Protein AF-A0A7S3G2Z7-F1 (afdb_monomer)

Sequence (218 aa):
ACLLYNYGSVYLPRVETVGEEDLYFVLRDKQNESGAAELVKKGIAHTKGGNQVYATKCFNLALKLAPKCVDAFVGRGAAYFNLEQFEKAESDFRAAYLMQRDHPNALQYLKATHKKLLESNPYAKIAPIDFKMGKSGGDDEVERDRSRGRDRGSQSRGRGEDEYGHGQGGRGRKRSVSSDDSCDSDEIERLRAKLGKDKKRRKRDKKEKKEKKEKKEK

InterPro domains:
  IPR011990 Tetratricopeptide-like helical domain superfamily [G3DSA:1.25.40.10] (1-127)
  IPR011990 Tetratricopeptide-like helical domain superfamily [SSF48452] (39-117)
  IPR019734 Tetratricopeptide repeat [PS50005] (70-103)
  IPR019734 Tetratricopeptide repeat [SM00028] (36-69)
  IPR019734 Tetratricopeptide repeat [SM00028] (70-103)
  IPR039190 Tetratricopeptide repeat protein 14 [PTHR23184] (19-113)

pLDDT: mean 70.86, std 23.53, range [29.33, 96.94]

Organism: NCBI:txid652834

Radius of gyration: 31.76 Å; Cα contacts (8 Å, |Δi|>4): 133; chains: 1; bounding box: 92×100×72 Å

Solvent-accessible surface area (backbone atoms only — not comparable to full-atom values): 13334 Å² total; per-residue (Å²): 142,81,86,84,78,88,71,81,89,73,82,68,79,78,73,75,73,70,49,75,70,55,50,52,55,53,53,50,50,52,49,28,43,52,51,18,54,52,27,32,54,52,15,52,54,28,45,75,68,70,37,34,74,60,13,37,52,27,15,53,52,12,38,70,53,25,78,82,47,47,68,26,29,41,52,29,15,53,28,28,44,77,66,69,37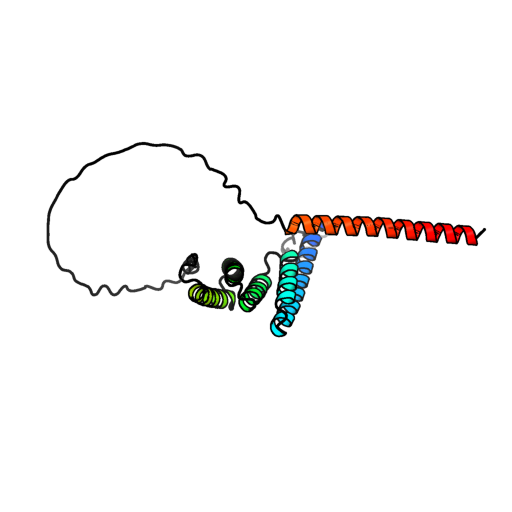,35,71,62,14,38,56,26,14,47,52,22,29,72,76,39,76,82,42,83,60,26,60,56,51,31,55,53,33,52,53,53,39,41,72,77,33,79,80,62,87,71,76,82,78,74,79,73,90,74,74,85,82,77,94,70,85,76,80,73,84,75,90,69,76,94,78,88,85,82,90,83,89,79,90,82,87,85,85,87,79,88,82,80,90,81,79,86,74,79,75,76,76,82,71,88,57,70,72,60,56,57,54,53,51,53,52,52,54,51,57,53,51,52,54,53,49,55,52,49,56,52,49,55,53,48,54,57,49,61,64,71,78,107

Secondary structure (DSSP, 8-state):
-------------------HHHHHHHHHHHHHHHHHHHHHHHHHHHHHTT-HHHHHHHHHHHHHH-TT-HHHHHHHHHHHHHTT-HHHHHHHHHHHHHH-TT-TTHHHHHHHHHHHHHHH-TT--PPP--TTTT-SS----------S---------------------------------HHHHHHHHHHHHHHHHHHHHHHHHHHHHHHHHHTT--

Structure (mmCIF, N/CA/C/O backbone):
data_AF-A0A7S3G2Z7-F1
#
_entry.id   AF-A0A7S3G2Z7-F1
#
loop_
_atom_site.group_PDB
_atom_site.id
_atom_site.type_symbol
_atom_site.label_atom_id
_atom_site.label_alt_id
_atom_site.label_comp_id
_atom_site.label_asym_id
_atom_site.label_entity_id
_atom_site.label_seq_id
_atom_site.pdbx_PDB_ins_code
_atom_site.Cartn_x
_atom_site.Cartn_y
_atom_site.Cartn_z
_atom_site.occupancy
_atom_site.B_iso_or_equiv
_atom_site.auth_seq_id
_atom_site.auth_comp_id
_atom_site.auth_asym_id
_atom_site.auth_atom_id
_atom_site.pdbx_PDB_model_num
ATOM 1 N N . ALA A 1 1 ? 43.453 -10.721 -58.797 1.00 42.72 1 ALA A N 1
ATOM 2 C CA . ALA A 1 1 ? 43.727 -11.532 -57.597 1.00 42.72 1 ALA A CA 1
ATOM 3 C C . ALA A 1 1 ? 43.180 -10.792 -56.380 1.00 42.72 1 ALA A C 1
ATOM 5 O O . ALA A 1 1 ? 43.824 -9.865 -55.914 1.00 42.72 1 ALA A O 1
ATOM 6 N N . CYS A 1 2 ? 41.978 -11.144 -55.920 1.00 34.09 2 CYS A N 1
ATOM 7 C CA . CYS A 1 2 ? 41.440 -10.680 -54.639 1.00 34.09 2 CYS A CA 1
ATOM 8 C C . CYS A 1 2 ? 41.201 -11.921 -53.785 1.00 34.09 2 CYS A C 1
ATOM 10 O O . CYS A 1 2 ? 40.435 -12.803 -54.169 1.00 34.09 2 CYS A O 1
ATOM 12 N N . LEU A 1 3 ? 41.950 -12.012 -52.690 1.00 39.81 3 LEU A N 1
ATOM 13 C CA . LEU A 1 3 ? 41.969 -13.145 -51.776 1.00 39.81 3 LEU A CA 1
ATOM 14 C C . LEU A 1 3 ? 40.640 -13.235 -51.017 1.00 39.81 3 LEU A C 1
ATOM 16 O O . LEU A 1 3 ? 40.250 -12.309 -50.311 1.00 39.81 3 LEU A O 1
ATOM 20 N N . LEU A 1 4 ? 39.974 -14.379 -51.163 1.00 41.56 4 LEU A N 1
ATOM 21 C CA . LEU A 1 4 ? 38.869 -14.833 -50.326 1.00 41.56 4 LEU A CA 1
ATOM 22 C C . LEU A 1 4 ? 39.436 -15.260 -48.966 1.00 41.56 4 LEU A C 1
ATOM 24 O O . LEU A 1 4 ? 40.076 -16.307 -48.877 1.00 41.56 4 LEU A O 1
ATOM 28 N N . TYR A 1 5 ? 39.191 -14.484 -47.910 1.00 40.53 5 TYR A N 1
ATOM 29 C CA . TYR A 1 5 ? 39.382 -14.963 -46.541 1.00 40.53 5 TYR A CA 1
ATOM 30 C C . TYR A 1 5 ? 38.050 -15.460 -45.977 1.00 40.53 5 TYR A C 1
ATOM 32 O O . TYR A 1 5 ? 37.188 -14.689 -45.562 1.00 40.53 5 TYR A O 1
ATOM 40 N N . ASN A 1 6 ? 37.917 -16.787 -45.988 1.00 45.19 6 ASN A N 1
ATOM 41 C CA . ASN A 1 6 ? 36.975 -17.555 -45.186 1.00 45.19 6 ASN A CA 1
ATOM 42 C C . ASN A 1 6 ? 37.257 -17.304 -43.697 1.00 45.19 6 ASN A C 1
ATOM 44 O O . ASN A 1 6 ? 38.196 -17.874 -43.147 1.00 45.19 6 ASN A O 1
ATOM 48 N N . TYR A 1 7 ? 36.422 -16.509 -43.034 1.00 43.12 7 TYR A N 1
ATOM 49 C CA . TYR A 1 7 ? 36.212 -16.643 -41.595 1.00 43.12 7 TYR A CA 1
ATOM 50 C C . TYR A 1 7 ? 34.760 -17.043 -41.368 1.00 43.12 7 TYR A C 1
ATOM 52 O O . TYR A 1 7 ? 33.838 -16.422 -41.894 1.00 43.12 7 TYR A O 1
ATOM 60 N N . GLY A 1 8 ? 34.599 -18.164 -40.667 1.00 41.03 8 GLY A N 1
ATOM 61 C CA . GLY A 1 8 ? 33.356 -18.901 -40.521 1.00 41.03 8 GLY A CA 1
ATOM 62 C C . GLY A 1 8 ? 32.172 -18.040 -40.096 1.00 41.03 8 GLY A C 1
ATOM 63 O O . GLY A 1 8 ? 32.285 -17.140 -39.266 1.00 41.03 8 GLY A O 1
ATOM 64 N N . SER A 1 9 ? 31.023 -18.384 -40.673 1.00 46.25 9 SER A N 1
ATOM 65 C CA . SER A 1 9 ? 29.694 -17.921 -40.291 1.00 46.25 9 SER A CA 1
ATOM 66 C C . SER A 1 9 ? 29.393 -18.333 -38.846 1.00 46.25 9 SER A C 1
ATOM 68 O O . SER A 1 9 ? 28.727 -19.328 -38.576 1.00 46.25 9 SER A O 1
ATOM 70 N N . VAL A 1 10 ? 29.912 -17.567 -37.888 1.00 45.53 10 VAL A N 1
ATOM 71 C CA . VAL A 1 10 ? 29.324 -17.493 -36.557 1.00 45.53 10 VAL A CA 1
ATOM 72 C C . VAL A 1 10 ? 28.102 -16.604 -36.727 1.00 45.53 10 VAL A C 1
ATOM 74 O O . VAL A 1 10 ? 28.215 -15.383 -36.822 1.00 45.53 10 VAL A O 1
ATOM 77 N N . TYR A 1 11 ? 26.933 -17.232 -36.831 1.00 43.97 11 TYR A N 1
ATOM 78 C CA . TYR A 1 11 ? 25.647 -16.571 -36.639 1.00 43.97 11 TYR A CA 1
ATOM 79 C C . TYR A 1 11 ? 25.615 -16.008 -35.211 1.00 43.97 11 TYR A C 1
ATOM 81 O O . TYR A 1 11 ? 25.109 -16.633 -34.283 1.00 43.97 11 TYR A O 1
ATOM 89 N N . LEU A 1 12 ? 26.195 -14.825 -35.014 1.00 41.34 12 LEU A N 1
ATOM 90 C CA . LEU A 1 12 ? 25.815 -13.976 -33.900 1.00 41.34 12 LEU A CA 1
ATOM 91 C C . LEU A 1 12 ? 24.389 -13.515 -34.213 1.00 41.34 12 LEU A C 1
ATOM 93 O O . LEU A 1 12 ? 24.188 -12.906 -35.271 1.00 41.34 12 LEU A O 1
ATOM 97 N N . PRO A 1 13 ? 23.384 -13.830 -33.372 1.00 39.25 13 PRO A N 1
ATOM 98 C CA . PRO A 1 13 ? 22.057 -13.275 -33.561 1.00 39.25 13 PRO A CA 1
ATOM 99 C C . PRO A 1 13 ? 22.220 -11.761 -33.616 1.00 39.25 13 PRO A C 1
ATOM 101 O O . PRO A 1 13 ? 22.829 -11.160 -32.729 1.00 39.25 13 PRO A O 1
ATOM 104 N N . ARG A 1 14 ? 21.751 -11.175 -34.720 1.00 42.78 14 ARG A N 1
ATOM 105 C CA . ARG A 1 14 ? 21.690 -9.736 -34.942 1.00 42.78 14 ARG A CA 1
ATOM 106 C C . ARG A 1 14 ? 20.992 -9.148 -33.724 1.00 42.78 14 ARG A C 1
ATOM 108 O O . ARG A 1 14 ? 19.781 -9.284 -33.597 1.00 42.78 14 ARG A O 1
ATOM 115 N N . VAL A 1 15 ? 21.773 -8.588 -32.803 1.00 54.31 15 VAL A N 1
ATOM 116 C CA . VAL A 1 15 ? 21.253 -7.843 -31.663 1.00 54.31 15 VAL A CA 1
ATOM 117 C C . VAL A 1 15 ? 20.477 -6.710 -32.303 1.00 54.31 15 VAL A C 1
ATOM 119 O O . VAL A 1 15 ? 21.076 -5.823 -32.912 1.00 54.31 15 VAL A O 1
ATOM 122 N N . GLU A 1 16 ? 19.150 -6.817 -32.299 1.00 56.62 16 GLU A N 1
ATOM 123 C CA . GLU A 1 16 ? 18.275 -5.716 -32.661 1.00 56.62 16 GLU A CA 1
ATOM 124 C C . GLU A 1 16 ? 18.723 -4.563 -31.776 1.00 56.62 16 GLU A C 1
ATOM 126 O O . GLU A 1 16 ? 18.629 -4.624 -30.549 1.00 56.62 16 GLU A O 1
ATOM 131 N N . THR A 1 17 ? 19.380 -3.587 -32.393 1.00 53.53 17 THR A N 1
ATOM 132 C CA . THR A 1 17 ? 19.865 -2.398 -31.716 1.00 53.53 17 THR A CA 1
ATOM 133 C C . THR A 1 17 ? 18.631 -1.727 -31.147 1.00 53.53 17 THR A C 1
ATOM 135 O O . THR A 1 17 ? 17.878 -1.108 -31.896 1.00 53.53 17 THR A O 1
ATOM 138 N N . VAL A 1 18 ? 18.391 -1.936 -29.852 1.00 57.06 18 VAL A N 1
ATOM 139 C CA . VAL A 1 18 ? 17.389 -1.217 -29.068 1.00 57.06 18 VAL A CA 1
ATOM 140 C C . VAL A 1 18 ? 17.581 0.250 -29.431 1.00 57.06 18 VAL A C 1
ATOM 142 O O . VAL A 1 18 ? 18.694 0.761 -29.271 1.00 57.06 18 VAL A O 1
ATOM 145 N N . GLY A 1 19 ? 16.572 0.885 -30.033 1.00 56.00 19 GLY A N 1
ATOM 146 C CA . GLY A 1 19 ? 16.699 2.274 -30.460 1.00 56.00 19 GLY A CA 1
ATOM 147 C C . GLY A 1 19 ? 17.154 3.118 -29.270 1.00 56.00 19 GLY A C 1
ATOM 148 O O . GLY A 1 19 ? 16.753 2.853 -28.136 1.00 56.00 19 GLY A O 1
ATOM 149 N N . GLU A 1 20 ? 18.013 4.115 -29.483 1.00 58.81 20 GLU A N 1
ATOM 150 C CA . GLU A 1 20 ? 18.512 4.959 -28.382 1.00 58.81 20 GLU A CA 1
ATOM 151 C C . GLU A 1 20 ? 17.360 5.591 -27.567 1.00 58.81 20 GLU A C 1
ATOM 153 O O . GLU A 1 20 ? 17.486 5.803 -26.360 1.00 58.81 20 GLU A O 1
ATOM 158 N N . GLU A 1 21 ? 16.205 5.812 -28.206 1.00 55.97 21 GLU A N 1
ATOM 159 C CA . GLU A 1 21 ? 14.962 6.262 -27.572 1.00 55.97 21 GLU A CA 1
ATOM 160 C C . GLU A 1 21 ? 14.354 5.208 -26.627 1.00 55.97 21 GLU A C 1
ATOM 162 O O . GLU A 1 21 ? 13.968 5.545 -25.506 1.00 55.97 21 GLU A O 1
ATOM 167 N N . ASP A 1 22 ? 14.346 3.929 -27.011 1.00 72.81 22 ASP A N 1
ATOM 168 C CA . ASP A 1 22 ? 13.857 2.821 -26.179 1.00 72.81 22 ASP A CA 1
ATOM 169 C C . ASP A 1 22 ? 14.751 2.612 -24.947 1.00 72.81 22 ASP A C 1
ATOM 171 O O . ASP A 1 22 ? 14.266 2.333 -23.846 1.00 72.81 22 ASP A O 1
ATOM 175 N N . LEU A 1 23 ? 16.062 2.835 -25.096 1.00 78.00 23 LEU A N 1
ATOM 176 C CA . LEU A 1 23 ? 17.016 2.761 -23.990 1.00 78.00 23 LEU A CA 1
ATOM 177 C C . LEU A 1 23 ? 16.726 3.819 -22.909 1.00 78.00 23 LEU A C 1
ATOM 179 O O . LEU A 1 23 ? 16.835 3.520 -21.717 1.00 78.00 23 LEU A O 1
ATOM 183 N N . TYR A 1 24 ? 16.317 5.034 -23.293 1.00 80.06 24 TYR A N 1
ATOM 184 C CA . TYR A 1 24 ? 15.970 6.096 -22.340 1.00 80.06 24 TYR A CA 1
ATOM 185 C C . TYR A 1 24 ? 14.764 5.723 -21.466 1.00 80.06 24 TYR A C 1
ATOM 187 O O . TYR A 1 24 ? 14.810 5.903 -20.244 1.00 80.06 24 TYR A O 1
ATOM 195 N N . PHE A 1 25 ? 13.699 5.177 -22.063 1.00 83.00 25 PHE A N 1
ATOM 196 C CA . PHE A 1 25 ? 12.510 4.752 -21.317 1.00 83.00 25 PHE A CA 1
ATOM 197 C C . PHE A 1 25 ? 12.825 3.599 -20.363 1.00 83.00 25 PHE A C 1
ATOM 199 O O . PHE A 1 25 ? 12.478 3.674 -19.185 1.00 83.00 25 PHE A O 1
ATOM 206 N N . VAL A 1 26 ? 13.577 2.596 -20.825 1.00 84.62 26 VAL A N 1
ATOM 207 C CA . VAL A 1 26 ? 13.989 1.453 -19.994 1.00 84.62 26 VAL A CA 1
ATOM 208 C C . VAL A 1 26 ? 14.857 1.898 -18.812 1.00 84.62 26 VAL A C 1
ATOM 210 O O . VAL A 1 26 ? 14.649 1.453 -17.681 1.00 84.62 26 VAL A O 1
ATOM 213 N N . LEU A 1 27 ? 15.814 2.805 -19.035 1.00 86.44 27 LEU A N 1
ATOM 214 C CA . LEU A 1 27 ? 16.648 3.350 -17.959 1.00 86.44 27 LEU A CA 1
ATOM 215 C C . LEU A 1 27 ? 15.818 4.137 -16.943 1.00 86.44 27 LEU A C 1
ATOM 217 O O . LEU A 1 27 ? 16.028 3.994 -15.736 1.00 86.44 27 LEU A O 1
ATOM 221 N N . ARG A 1 28 ? 14.861 4.943 -17.414 1.00 88.31 28 ARG A N 1
ATOM 222 C CA . ARG A 1 28 ? 13.964 5.712 -16.549 1.00 88.31 28 ARG A CA 1
ATOM 223 C C . ARG A 1 28 ? 13.059 4.805 -15.719 1.00 88.31 28 ARG A C 1
ATOM 225 O O . ARG A 1 28 ? 12.911 5.045 -14.523 1.00 88.31 28 ARG A O 1
ATOM 232 N N . ASP A 1 29 ? 12.493 3.762 -16.313 1.00 87.50 29 ASP A N 1
ATOM 233 C CA . ASP A 1 29 ? 11.641 2.807 -15.602 1.00 87.50 29 ASP A CA 1
ATOM 234 C C . ASP A 1 29 ? 12.429 2.047 -14.538 1.00 87.50 29 ASP A C 1
ATOM 236 O O . ASP A 1 29 ? 11.980 1.945 -13.398 1.00 87.50 29 ASP A O 1
ATOM 240 N N . LYS A 1 30 ? 13.662 1.635 -14.851 1.00 89.88 30 LYS A N 1
ATOM 241 C CA . LYS A 1 30 ? 14.559 0.994 -13.882 1.00 89.88 30 LYS A CA 1
ATOM 242 C C . LYS A 1 30 ? 14.935 1.925 -12.725 1.00 89.88 30 LYS A C 1
ATOM 244 O O . LYS A 1 30 ? 14.995 1.500 -11.570 1.00 89.88 30 LYS A O 1
ATOM 249 N N . GLN A 1 31 ? 15.168 3.208 -13.008 1.00 91.38 31 GLN A N 1
ATOM 250 C CA . GLN A 1 31 ? 15.397 4.216 -11.970 1.00 91.38 31 GLN A CA 1
ATOM 251 C C . GLN A 1 31 ? 14.155 4.402 -11.094 1.00 91.38 31 GLN A C 1
ATOM 253 O O . GLN A 1 31 ? 14.276 4.385 -9.868 1.00 91.38 31 GLN A O 1
ATOM 258 N N . ASN A 1 32 ? 12.973 4.526 -11.702 1.00 92.75 32 ASN A N 1
ATOM 259 C CA . ASN A 1 32 ? 11.704 4.653 -10.988 1.00 92.75 32 ASN A CA 1
ATOM 260 C C . ASN A 1 32 ? 11.433 3.431 -10.104 1.00 92.75 32 ASN A C 1
ATOM 262 O O . ASN A 1 32 ? 11.035 3.594 -8.954 1.00 92.75 32 ASN A O 1
ATOM 266 N N . GLU A 1 33 ? 11.699 2.226 -10.606 1.00 91.25 33 GLU A N 1
ATOM 267 C CA . GLU A 1 33 ? 11.582 0.975 -9.859 1.00 91.25 33 GLU A CA 1
ATOM 268 C C . GLU A 1 33 ? 12.541 0.944 -8.662 1.00 91.25 33 GLU A C 1
ATOM 270 O O . GLU A 1 33 ? 12.117 0.664 -7.539 1.00 91.25 33 GLU A O 1
ATOM 275 N N . SER A 1 34 ? 13.809 1.332 -8.852 1.00 93.62 34 SER A N 1
ATOM 276 C CA . SER A 1 34 ? 14.766 1.431 -7.741 1.00 93.62 34 SER A CA 1
ATOM 277 C C . SER A 1 34 ? 14.340 2.465 -6.690 1.00 93.62 34 SER A C 1
ATOM 279 O O . SER A 1 34 ? 14.435 2.210 -5.487 1.00 93.62 34 SER A O 1
ATOM 281 N N . GLY A 1 35 ? 13.804 3.608 -7.133 1.00 94.06 35 GLY A N 1
ATOM 282 C CA . GLY A 1 35 ? 13.315 4.667 -6.255 1.00 94.06 35 GLY A CA 1
ATOM 283 C C . GLY A 1 35 ? 12.069 4.234 -5.488 1.00 94.06 35 GLY A C 1
ATOM 284 O O . GLY A 1 35 ? 11.945 4.500 -4.291 1.00 94.06 35 GLY A O 1
ATOM 285 N N . ALA A 1 36 ? 11.167 3.502 -6.145 1.00 95.38 36 ALA A N 1
ATOM 286 C CA . ALA A 1 36 ? 10.009 2.895 -5.507 1.00 95.38 36 ALA A CA 1
ATOM 287 C C . ALA A 1 36 ? 10.436 1.878 -4.441 1.00 95.38 36 ALA A C 1
ATOM 289 O O . ALA A 1 36 ? 9.941 1.939 -3.316 1.00 95.38 36 ALA A O 1
ATOM 290 N N . ALA A 1 37 ? 11.406 1.010 -4.741 1.00 94.31 37 ALA A N 1
ATOM 291 C CA . ALA A 1 37 ? 11.933 0.039 -3.784 1.00 94.31 37 ALA A CA 1
ATOM 292 C C . ALA A 1 37 ? 12.570 0.714 -2.553 1.00 94.31 37 ALA A C 1
ATOM 294 O O . ALA A 1 37 ? 12.393 0.256 -1.421 1.00 94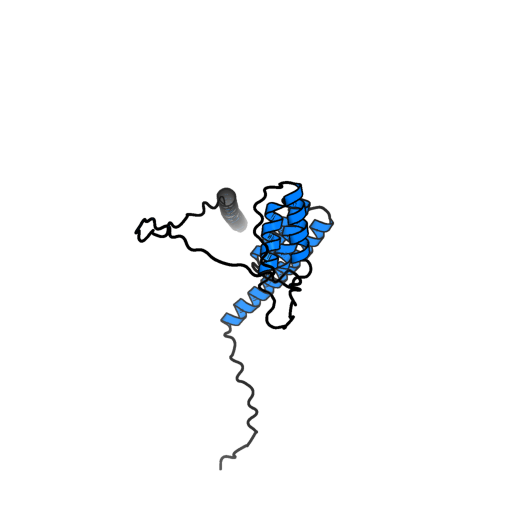.31 37 ALA A O 1
ATOM 295 N N . GLU A 1 38 ? 13.278 1.832 -2.734 1.00 95.94 38 GLU A N 1
ATOM 296 C CA . GLU A 1 38 ? 13.826 2.607 -1.616 1.00 95.94 38 GLU A CA 1
ATOM 297 C C . GLU A 1 38 ? 12.718 3.219 -0.740 1.00 95.94 38 GLU A C 1
ATOM 299 O O . GLU A 1 38 ? 12.777 3.160 0.493 1.00 95.94 38 GLU A O 1
ATOM 304 N N . LEU A 1 39 ? 11.671 3.765 -1.363 1.00 96.69 39 LEU A N 1
ATOM 305 C CA . LEU A 1 39 ? 10.509 4.304 -0.655 1.00 96.69 39 LEU A CA 1
ATOM 306 C C . LEU A 1 39 ? 9.740 3.220 0.105 1.00 96.69 39 LEU A C 1
ATOM 308 O O . LEU A 1 39 ? 9.296 3.474 1.225 1.00 96.69 39 LEU A O 1
ATOM 312 N N . VAL A 1 40 ? 9.631 2.012 -0.451 1.00 96.62 40 VAL A N 1
ATOM 313 C CA . VAL A 1 40 ? 9.053 0.849 0.239 1.00 96.62 40 VAL A CA 1
ATOM 314 C C . VAL A 1 40 ? 9.859 0.517 1.492 1.00 96.62 40 VAL A C 1
ATOM 316 O O . VAL A 1 40 ? 9.280 0.396 2.571 1.00 96.62 40 VAL A O 1
ATOM 319 N N . LYS A 1 41 ? 11.194 0.456 1.399 1.00 96.50 41 LYS A N 1
ATOM 320 C CA 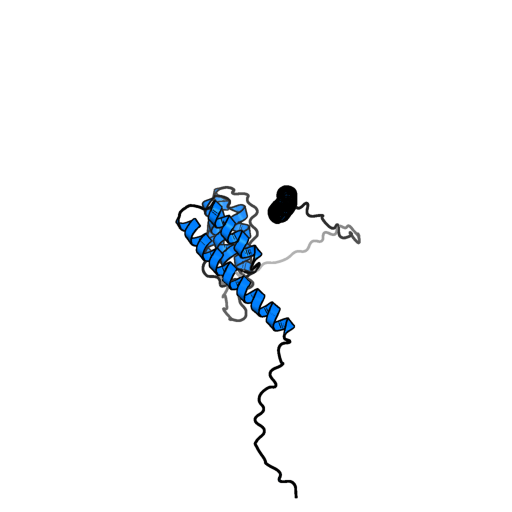. LYS A 1 41 ? 12.064 0.216 2.566 1.00 96.50 41 LYS A CA 1
ATOM 321 C C . LYS A 1 41 ? 11.864 1.276 3.653 1.00 96.50 41 LYS A C 1
ATOM 323 O O . LYS A 1 41 ? 11.730 0.929 4.828 1.00 96.50 41 LYS A O 1
ATOM 328 N N . LYS A 1 42 ? 11.780 2.556 3.271 1.00 96.12 42 LYS A N 1
ATOM 329 C CA . LYS A 1 42 ? 11.472 3.666 4.192 1.00 96.12 42 LYS A CA 1
ATOM 330 C C . LYS A 1 42 ? 10.086 3.516 4.825 1.00 96.12 42 LYS A C 1
ATOM 332 O O . LYS A 1 42 ? 9.953 3.666 6.037 1.00 96.12 42 LYS A O 1
ATOM 337 N N . GLY A 1 43 ? 9.071 3.166 4.036 1.00 96.44 43 GLY A N 1
ATOM 338 C CA . GLY A 1 43 ? 7.714 2.911 4.523 1.00 96.44 43 GLY A CA 1
ATOM 339 C C . GLY A 1 43 ? 7.670 1.782 5.553 1.00 96.44 43 GLY A C 1
ATOM 340 O O . GLY A 1 43 ? 7.084 1.948 6.618 1.00 96.44 43 GLY A O 1
ATOM 341 N N . ILE A 1 44 ? 8.374 0.675 5.296 1.00 95.25 44 ILE A N 1
ATOM 342 C CA . ILE A 1 44 ? 8.495 -0.449 6.236 1.00 95.25 44 ILE A CA 1
ATOM 343 C C . ILE A 1 44 ? 9.169 -0.005 7.540 1.00 95.25 44 ILE A C 1
ATOM 345 O O . ILE A 1 44 ? 8.707 -0.375 8.620 1.00 95.25 44 ILE A O 1
ATOM 349 N N . ALA A 1 45 ? 10.233 0.799 7.465 1.00 96.12 45 ALA A N 1
ATOM 350 C CA . ALA A 1 45 ? 10.894 1.337 8.652 1.00 96.12 45 ALA A CA 1
ATOM 351 C C . ALA A 1 45 ? 9.942 2.214 9.487 1.00 96.12 45 ALA A C 1
ATOM 353 O O . ALA A 1 45 ? 9.869 2.052 10.705 1.00 96.12 45 ALA A O 1
ATOM 354 N N . HIS A 1 46 ? 9.149 3.076 8.842 1.00 94.75 46 HIS A N 1
ATOM 355 C CA . HIS A 1 46 ? 8.135 3.882 9.527 1.00 94.75 46 HIS A CA 1
ATOM 356 C C . HIS A 1 46 ? 7.018 3.036 10.146 1.00 94.75 46 HIS A C 1
ATOM 358 O O . HIS A 1 46 ? 6.637 3.306 11.283 1.00 94.75 46 HIS A O 1
ATOM 364 N N . THR A 1 47 ? 6.545 1.995 9.453 1.00 93.69 47 THR A N 1
ATOM 365 C CA . THR A 1 47 ? 5.564 1.036 9.986 1.00 93.69 47 THR A CA 1
ATOM 366 C C . THR A 1 47 ? 6.089 0.338 11.239 1.00 93.69 47 THR A C 1
ATOM 368 O O . THR A 1 47 ? 5.379 0.241 12.235 1.00 93.69 47 THR A O 1
ATOM 371 N N . LYS A 1 48 ? 7.350 -0.111 11.229 1.00 92.62 48 LYS A N 1
ATOM 372 C CA . LYS A 1 48 ? 7.988 -0.715 12.411 1.00 92.62 48 LYS A CA 1
ATOM 373 C C . LYS A 1 48 ? 8.135 0.278 13.565 1.00 92.62 48 LYS A C 1
ATOM 375 O O . LYS A 1 48 ? 8.047 -0.117 14.719 1.00 92.62 48 LYS A O 1
ATOM 380 N N . GLY A 1 49 ? 8.328 1.558 13.251 1.00 92.25 49 GLY A N 1
ATOM 381 C CA . GLY A 1 49 ? 8.361 2.647 14.226 1.00 92.25 49 GLY A CA 1
ATOM 382 C C . GLY A 1 49 ? 6.986 3.154 14.679 1.00 92.25 49 GLY A C 1
ATOM 383 O O . GLY A 1 49 ? 6.937 4.200 15.316 1.00 92.25 49 GLY A O 1
ATOM 384 N N . GLY A 1 50 ? 5.878 2.494 14.308 1.00 91.38 50 GLY A N 1
ATOM 385 C CA . GLY A 1 50 ? 4.507 2.893 14.671 1.00 91.38 50 GLY A CA 1
ATOM 386 C C . GLY A 1 50 ? 3.967 4.121 13.925 1.00 91.38 50 GLY A C 1
ATOM 387 O O . GLY A 1 50 ? 2.834 4.545 14.138 1.00 91.38 50 GLY A O 1
ATOM 388 N N . ASN A 1 51 ? 4.751 4.696 13.011 1.00 94.56 51 ASN A N 1
ATOM 389 C CA . ASN A 1 51 ? 4.406 5.903 12.266 1.00 94.56 51 ASN A CA 1
ATOM 390 C C . ASN A 1 51 ? 3.621 5.568 10.991 1.00 94.56 51 ASN A C 1
ATOM 392 O O . ASN A 1 51 ? 4.053 5.848 9.868 1.00 94.56 51 ASN A O 1
ATOM 396 N N . GLN A 1 52 ? 2.435 4.993 11.168 1.00 92.69 52 GLN A N 1
ATOM 397 C CA . GLN A 1 52 ? 1.622 4.451 10.079 1.00 92.69 52 GLN A CA 1
ATOM 398 C C . GLN A 1 52 ? 1.200 5.498 9.036 1.00 92.69 52 GLN A C 1
ATOM 400 O O . GLN A 1 52 ? 1.175 5.227 7.834 1.00 92.69 52 GLN A O 1
ATOM 405 N N . VAL A 1 53 ? 0.944 6.736 9.467 1.00 93.81 53 VAL A N 1
ATOM 406 C CA . VAL A 1 53 ? 0.593 7.850 8.568 1.00 93.81 53 VAL A CA 1
ATOM 407 C C . VAL A 1 53 ? 1.761 8.232 7.652 1.00 93.81 53 VAL A C 1
ATOM 409 O O . VAL A 1 53 ? 1.562 8.533 6.478 1.00 93.81 53 VAL A O 1
ATOM 412 N N . TYR A 1 54 ? 2.999 8.203 8.149 1.00 94.12 54 TYR A N 1
ATOM 413 C CA . TYR A 1 54 ? 4.171 8.453 7.306 1.00 94.12 54 TYR A CA 1
ATOM 414 C C . TYR A 1 54 ? 4.461 7.263 6.391 1.00 94.12 54 TYR A C 1
ATOM 416 O O . TYR A 1 54 ? 4.782 7.463 5.220 1.00 94.12 54 TYR A O 1
ATOM 424 N N . ALA A 1 55 ? 4.260 6.038 6.882 1.00 95.38 55 ALA A N 1
ATOM 425 C CA . ALA A 1 55 ? 4.415 4.832 6.080 1.00 95.38 55 ALA A CA 1
ATOM 426 C C . ALA A 1 55 ? 3.483 4.829 4.857 1.00 95.38 55 ALA A C 1
ATOM 428 O O . ALA A 1 55 ? 3.951 4.658 3.732 1.00 95.38 55 ALA A O 1
ATOM 429 N N . THR A 1 56 ? 2.188 5.116 5.043 1.00 95.50 56 THR A N 1
ATOM 430 C CA . THR A 1 56 ? 1.226 5.219 3.925 1.00 95.50 56 THR A CA 1
ATOM 431 C C . THR A 1 56 ? 1.646 6.265 2.891 1.00 95.50 56 THR A C 1
ATOM 433 O O . THR A 1 56 ? 1.544 6.010 1.693 1.00 95.50 56 THR A O 1
ATOM 436 N N . LYS A 1 57 ? 2.196 7.413 3.316 1.00 96.25 57 LYS A N 1
ATOM 437 C CA . LYS A 1 57 ? 2.745 8.426 2.397 1.00 96.25 57 LYS A CA 1
ATOM 438 C C . LYS A 1 57 ? 3.928 7.890 1.590 1.00 96.25 57 LYS A C 1
ATOM 440 O O . LYS A 1 57 ? 3.966 8.104 0.380 1.00 96.25 57 LYS A O 1
ATOM 445 N N . CYS A 1 58 ? 4.863 7.181 2.223 1.00 96.06 58 CYS A N 1
ATOM 446 C CA . CYS A 1 58 ? 5.987 6.551 1.526 1.00 96.06 58 CYS A CA 1
ATOM 447 C C . CYS A 1 58 ? 5.507 5.535 0.482 1.00 96.06 58 CYS A C 1
ATOM 449 O O . CYS A 1 58 ? 5.959 5.586 -0.660 1.00 96.06 58 CYS A O 1
ATOM 451 N N . PHE A 1 59 ? 4.547 4.674 0.830 1.00 96.94 59 PHE A N 1
ATOM 452 C CA . PHE A 1 59 ? 3.995 3.698 -0.113 1.00 96.94 59 PHE A CA 1
ATOM 453 C C . PHE A 1 59 ? 3.204 4.355 -1.249 1.00 96.94 59 PHE A C 1
ATOM 455 O O . PHE A 1 59 ? 3.335 3.951 -2.400 1.00 96.94 59 PHE A O 1
ATOM 462 N N . ASN A 1 60 ? 2.454 5.424 -0.970 1.00 96.88 60 ASN A N 1
ATOM 463 C CA . ASN A 1 60 ? 1.775 6.202 -2.008 1.00 96.88 60 ASN A CA 1
ATOM 464 C C . ASN A 1 60 ? 2.763 6.819 -3.002 1.00 96.88 60 ASN A C 1
ATOM 466 O O . ASN A 1 60 ? 2.500 6.839 -4.201 1.00 96.88 60 ASN A O 1
ATOM 470 N N . LEU A 1 61 ? 3.904 7.319 -2.523 1.00 96.31 61 LEU A N 1
ATOM 471 C CA . LEU A 1 61 ? 4.962 7.816 -3.400 1.00 96.31 61 LEU A CA 1
ATOM 472 C C . LEU A 1 61 ? 5.613 6.678 -4.198 1.00 96.31 61 LEU A C 1
ATOM 474 O O . LEU A 1 61 ? 5.855 6.856 -5.388 1.00 96.31 61 LEU A O 1
ATOM 478 N N 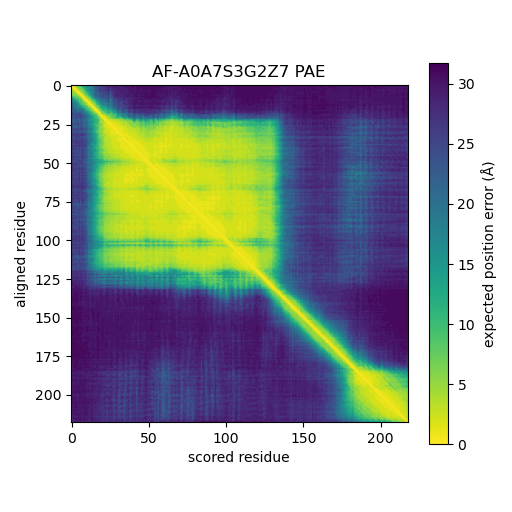. ALA A 1 62 ? 5.830 5.509 -3.588 1.00 96.19 62 ALA A N 1
ATOM 479 C CA . ALA A 1 62 ? 6.350 4.337 -4.291 1.00 96.19 62 ALA A CA 1
ATOM 480 C C . ALA A 1 62 ? 5.424 3.910 -5.440 1.00 96.19 62 ALA A C 1
ATOM 482 O O . ALA A 1 62 ? 5.891 3.713 -6.556 1.00 96.19 62 ALA A O 1
ATOM 483 N N . LEU A 1 63 ? 4.109 3.878 -5.206 1.00 95.50 63 LEU A N 1
ATOM 484 C CA . LEU A 1 63 ? 3.107 3.555 -6.228 1.00 95.50 63 LEU A CA 1
ATOM 485 C C . LEU A 1 63 ? 2.988 4.625 -7.324 1.00 95.50 63 LEU A C 1
ATOM 487 O O . LEU A 1 63 ? 2.618 4.307 -8.449 1.00 95.50 63 LEU A O 1
ATOM 491 N N . LYS A 1 64 ? 3.332 5.888 -7.037 1.00 95.12 64 LYS A N 1
ATOM 492 C CA . LYS A 1 64 ? 3.427 6.934 -8.072 1.00 95.12 64 LYS A CA 1
ATOM 493 C C . LYS A 1 64 ? 4.631 6.740 -8.994 1.00 95.12 64 LYS A C 1
ATOM 495 O O . LYS A 1 64 ? 4.548 7.120 -10.157 1.00 95.12 64 LYS A O 1
ATOM 500 N N . LEU A 1 65 ? 5.735 6.197 -8.479 1.00 93.56 65 LEU A N 1
ATOM 501 C CA . LEU A 1 65 ? 6.928 5.895 -9.277 1.00 93.56 65 LEU A CA 1
ATOM 502 C C . LEU A 1 65 ? 6.772 4.578 -10.041 1.00 93.56 65 LEU A C 1
ATOM 504 O O . LEU A 1 65 ? 7.044 4.526 -11.235 1.00 93.56 65 LEU A O 1
ATOM 508 N N . ALA A 1 66 ? 6.300 3.537 -9.358 1.00 93.00 66 ALA A N 1
ATOM 509 C CA . ALA A 1 66 ? 6.084 2.208 -9.908 1.00 93.00 66 ALA A CA 1
ATOM 510 C C . ALA A 1 66 ? 4.659 1.728 -9.568 1.00 93.00 66 ALA A C 1
ATOM 512 O O . ALA A 1 66 ? 4.446 1.085 -8.536 1.00 93.00 66 ALA A O 1
ATOM 513 N N . PRO A 1 67 ? 3.670 1.983 -10.447 1.00 92.25 67 PRO A N 1
ATOM 514 C CA . PRO A 1 67 ? 2.267 1.622 -10.208 1.00 92.25 67 PRO A CA 1
ATOM 515 C C . PRO A 1 67 ? 2.004 0.120 -10.057 1.00 92.25 67 PRO A C 1
ATOM 517 O O . PRO A 1 67 ? 0.950 -0.276 -9.572 1.00 92.25 67 PRO A O 1
ATOM 520 N N . LYS A 1 68 ? 2.949 -0.719 -10.492 1.00 90.50 68 LYS A N 1
ATOM 521 C CA . LYS A 1 68 ? 2.879 -2.186 -10.430 1.00 90.50 68 LYS A CA 1
ATOM 522 C C . LYS A 1 68 ? 3.708 -2.778 -9.281 1.00 90.50 68 LYS A C 1
ATOM 524 O O . LYS A 1 68 ? 3.944 -3.981 -9.254 1.00 90.50 68 LYS A O 1
ATOM 529 N N . CYS A 1 69 ? 4.186 -1.951 -8.350 1.00 93.00 69 CYS A N 1
ATOM 530 C CA . CYS A 1 69 ? 4.987 -2.416 -7.222 1.00 93.00 69 CYS A CA 1
ATOM 531 C C . CYS A 1 69 ? 4.109 -3.145 -6.192 1.00 93.00 69 CYS A C 1
ATOM 533 O O . CYS A 1 69 ? 3.427 -2.517 -5.380 1.00 93.00 69 CYS A O 1
ATOM 535 N N . VAL A 1 70 ? 4.145 -4.480 -6.214 1.00 94.19 70 VAL A N 1
ATOM 536 C CA . VAL A 1 70 ? 3.362 -5.342 -5.310 1.00 94.19 70 VAL A CA 1
ATOM 537 C C . VAL A 1 70 ? 3.739 -5.115 -3.845 1.00 94.19 70 VAL A C 1
ATOM 539 O O . VAL A 1 70 ? 2.851 -4.974 -3.004 1.00 94.19 70 VAL A O 1
ATOM 542 N N . ASP A 1 71 ? 5.031 -4.970 -3.544 1.00 93.56 71 ASP A N 1
ATOM 543 C CA . ASP A 1 71 ? 5.510 -4.702 -2.182 1.00 93.56 71 ASP A CA 1
ATOM 544 C C . ASP A 1 71 ? 4.936 -3.405 -1.601 1.00 93.56 71 ASP A C 1
ATOM 546 O O . ASP A 1 71 ? 4.653 -3.323 -0.404 1.00 93.56 71 ASP A O 1
ATOM 550 N N . ALA A 1 72 ? 4.728 -2.384 -2.440 1.00 95.38 72 ALA A N 1
ATOM 551 C CA . ALA A 1 72 ? 4.133 -1.128 -2.007 1.00 95.38 72 ALA A CA 1
ATOM 552 C C . ALA A 1 72 ? 2.642 -1.286 -1.674 1.00 95.38 72 ALA A C 1
ATOM 554 O O . ALA A 1 72 ? 2.194 -0.714 -0.680 1.00 95.38 72 ALA A O 1
ATOM 555 N N . PHE A 1 73 ? 1.887 -2.091 -2.434 1.00 96.12 73 PHE A N 1
ATOM 556 C CA . PHE A 1 73 ? 0.499 -2.429 -2.090 1.00 96.12 73 PHE A CA 1
ATOM 557 C C . PHE A 1 73 ? 0.417 -3.223 -0.789 1.00 96.12 73 PHE A C 1
ATOM 559 O O . PHE A 1 73 ? -0.367 -2.878 0.090 1.00 96.12 73 PHE A O 1
ATOM 566 N N . VAL A 1 74 ? 1.267 -4.240 -0.621 1.00 95.69 74 VAL A N 1
ATOM 567 C CA . VAL A 1 74 ? 1.316 -5.039 0.612 1.00 95.69 74 VAL A CA 1
ATOM 568 C C . VAL A 1 74 ? 1.699 -4.169 1.811 1.00 95.69 74 VAL A C 1
ATOM 570 O O . VAL A 1 74 ? 1.050 -4.223 2.855 1.00 95.69 74 VAL A O 1
ATOM 573 N N . GLY A 1 75 ? 2.718 -3.322 1.661 1.00 94.81 75 GLY A N 1
ATOM 574 C CA . GLY A 1 75 ? 3.156 -2.400 2.704 1.00 94.81 75 GLY A CA 1
ATOM 575 C C . GLY A 1 75 ? 2.081 -1.381 3.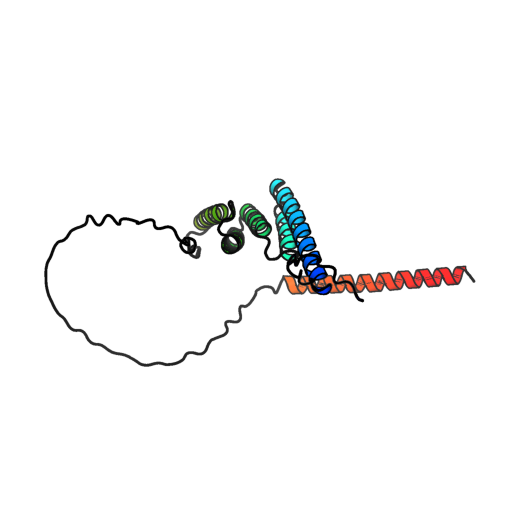082 1.00 94.81 75 GLY A C 1
ATOM 576 O O . GLY A 1 75 ? 1.848 -1.144 4.271 1.00 94.81 75 GLY A O 1
ATOM 577 N N . ARG A 1 76 ? 1.381 -0.814 2.091 1.00 96.56 76 ARG A N 1
ATOM 578 C CA . ARG A 1 76 ? 0.287 0.137 2.322 1.00 96.56 76 ARG A CA 1
ATOM 579 C C . ARG A 1 76 ? -0.927 -0.530 2.962 1.00 96.56 76 ARG A C 1
ATOM 581 O O . ARG A 1 76 ? -1.453 0.014 3.930 1.00 96.56 76 ARG A O 1
ATOM 588 N N . GLY A 1 77 ? -1.297 -1.726 2.509 1.00 96.00 77 GLY A N 1
ATOM 589 C CA . GLY A 1 77 ? -2.355 -2.531 3.115 1.00 96.00 77 GLY A CA 1
ATOM 590 C C . GLY A 1 77 ? -2.060 -2.846 4.582 1.00 96.00 77 GLY A C 1
ATOM 591 O O . GLY A 1 77 ? -2.919 -2.654 5.438 1.00 96.00 77 GLY A O 1
ATOM 592 N N . ALA A 1 78 ? -0.818 -3.221 4.912 1.00 94.94 78 ALA A N 1
ATOM 593 C CA . ALA A 1 78 ? -0.400 -3.448 6.298 1.00 94.94 78 ALA A CA 1
ATOM 594 C C . ALA A 1 78 ? -0.438 -2.155 7.126 1.00 94.94 78 ALA A C 1
ATOM 596 O O . ALA A 1 78 ? -0.794 -2.162 8.307 1.00 94.94 78 ALA A O 1
ATOM 597 N N . ALA A 1 79 ? -0.114 -1.022 6.501 1.00 95.62 79 ALA A N 1
ATOM 598 C CA . ALA A 1 79 ? -0.250 0.274 7.137 1.00 95.62 79 ALA A CA 1
ATOM 599 C C . ALA A 1 79 ? -1.713 0.617 7.457 1.00 95.62 79 ALA A C 1
ATOM 601 O O . ALA A 1 79 ? -2.008 1.016 8.581 1.00 95.62 79 ALA A O 1
ATOM 602 N N . TYR A 1 80 ? -2.636 0.387 6.524 1.00 95.88 80 TYR A N 1
ATOM 603 C CA . TYR A 1 80 ? -4.065 0.584 6.764 1.00 95.88 80 TYR A CA 1
ATOM 604 C C . TYR A 1 80 ? -4.650 -0.393 7.779 1.00 95.88 80 TYR A C 1
ATOM 606 O O . TYR A 1 80 ? -5.459 0.020 8.605 1.00 95.88 80 TYR A O 1
ATOM 614 N N . PHE A 1 81 ? -4.204 -1.648 7.773 1.00 94.25 81 PHE A N 1
ATOM 615 C CA . PHE A 1 81 ? -4.625 -2.650 8.749 1.00 94.25 81 PHE A CA 1
ATOM 616 C C . PHE A 1 81 ? -4.293 -2.214 10.182 1.00 94.25 81 PHE A C 1
ATOM 618 O O . PHE A 1 81 ? -5.145 -2.281 11.062 1.00 94.25 81 PHE A O 1
ATOM 625 N N . ASN A 1 82 ? -3.087 -1.685 10.405 1.00 92.62 82 ASN A N 1
ATOM 626 C CA . ASN A 1 82 ? -2.678 -1.160 11.712 1.00 92.62 82 ASN A CA 1
ATOM 627 C C . ASN A 1 82 ? -3.379 0.158 12.089 1.00 92.62 82 ASN A C 1
ATOM 629 O O . ASN A 1 82 ? -3.380 0.529 13.256 1.00 92.62 82 ASN A O 1
ATOM 633 N N . LEU A 1 83 ? -3.951 0.873 11.115 1.00 93.38 83 LEU A N 1
ATOM 634 C CA . LEU A 1 83 ? -4.816 2.039 11.335 1.00 93.38 83 LEU A CA 1
ATOM 635 C C . LEU A 1 83 ? -6.296 1.651 11.500 1.00 93.38 83 LEU A C 1
ATOM 637 O O . LEU A 1 83 ? -7.147 2.536 11.458 1.00 93.38 83 LEU A O 1
ATOM 641 N N . GLU A 1 84 ? -6.604 0.353 11.603 1.00 92.19 84 GLU A N 1
ATOM 642 C CA . GLU A 1 84 ? -7.964 -0.206 11.682 1.00 92.19 84 GLU A CA 1
ATOM 643 C C . GLU A 1 84 ? -8.851 0.122 10.462 1.00 92.19 84 GLU A C 1
ATOM 645 O O . GLU A 1 84 ? -10.064 -0.083 10.463 1.00 92.19 84 GLU A O 1
ATOM 650 N N . GLN A 1 85 ? -8.246 0.571 9.358 1.00 93.25 85 GLN A N 1
ATOM 651 C CA . GLN A 1 85 ? -8.927 0.847 8.091 1.00 93.25 85 GLN A CA 1
ATOM 652 C C . GLN A 1 85 ? -8.990 -0.430 7.246 1.00 93.25 85 GLN A C 1
ATOM 654 O O . GLN A 1 85 ? -8.374 -0.528 6.181 1.00 93.25 85 GLN A O 1
ATOM 659 N N . PHE A 1 86 ? -9.729 -1.426 7.739 1.00 91.81 86 PHE A N 1
ATOM 660 C CA . PHE A 1 86 ? -9.770 -2.773 7.158 1.00 91.81 86 PHE A CA 1
ATOM 661 C C . PHE A 1 86 ? -10.300 -2.810 5.717 1.00 91.81 86 PHE A C 1
ATOM 663 O O . PHE A 1 86 ? -9.810 -3.599 4.918 1.00 91.81 86 PHE A O 1
ATOM 670 N N . GLU A 1 87 ? -11.237 -1.931 5.351 1.00 90.69 87 GLU A N 1
ATOM 671 C CA . GLU A 1 87 ? -11.776 -1.852 3.982 1.00 90.69 87 GLU A CA 1
ATOM 672 C C . GLU A 1 87 ? -10.704 -1.441 2.962 1.00 90.69 87 GLU A C 1
ATOM 674 O O . GLU A 1 87 ? -10.558 -2.055 1.907 1.00 90.69 87 GLU A O 1
ATOM 679 N N . LYS A 1 88 ? -9.889 -0.433 3.298 1.00 92.19 88 LYS A N 1
ATOM 680 C CA . LYS A 1 88 ? -8.785 0.007 2.430 1.00 92.19 88 LYS A CA 1
ATOM 681 C C . LYS A 1 88 ? -7.674 -1.034 2.373 1.00 92.19 88 LYS A C 1
ATOM 683 O O . LYS A 1 88 ? -7.096 -1.258 1.312 1.00 92.19 88 LYS A O 1
ATOM 688 N N . ALA A 1 89 ? -7.397 -1.680 3.506 1.00 94.50 89 ALA A N 1
ATOM 689 C CA . ALA A 1 89 ? -6.435 -2.770 3.572 1.00 94.50 89 ALA A CA 1
ATOM 690 C C . ALA A 1 89 ? -6.857 -3.954 2.684 1.00 94.50 89 ALA A C 1
ATOM 692 O O . ALA A 1 89 ? -6.019 -4.485 1.961 1.00 94.50 89 ALA A O 1
ATOM 693 N N . GLU A 1 90 ? -8.143 -4.332 2.681 1.00 92.94 90 GLU A N 1
ATOM 694 C CA . GLU A 1 90 ? -8.672 -5.397 1.815 1.00 92.94 90 GLU A CA 1
ATOM 695 C C . GLU A 1 90 ? -8.438 -5.078 0.342 1.00 92.94 90 GLU A C 1
ATOM 697 O O . GLU A 1 90 ? -7.852 -5.899 -0.365 1.00 92.94 90 GLU A O 1
ATOM 702 N N . SER A 1 91 ? -8.794 -3.867 -0.092 1.00 92.31 91 SER A N 1
ATOM 703 C CA . SER A 1 91 ? -8.601 -3.437 -1.478 1.00 92.31 91 SER A CA 1
ATOM 704 C C . SER A 1 91 ? -7.131 -3.527 -1.904 1.00 92.31 91 SER A C 1
ATOM 706 O O . SER A 1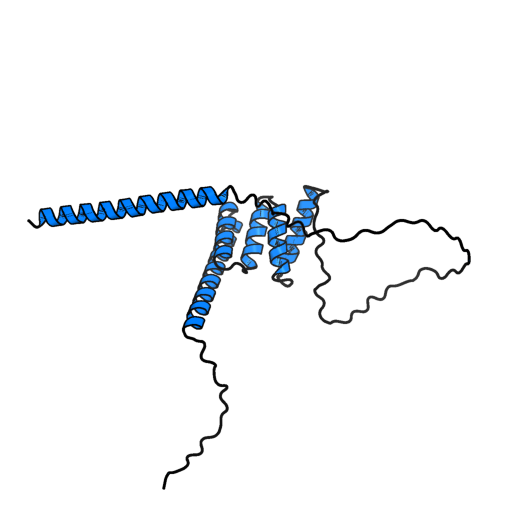 91 ? -6.826 -4.037 -2.985 1.00 92.31 91 SER A O 1
ATOM 708 N N . ASP A 1 92 ? -6.206 -3.067 -1.058 1.00 94.56 92 ASP A N 1
ATOM 709 C CA . ASP A 1 92 ? -4.769 -3.093 -1.351 1.00 94.56 92 ASP A CA 1
ATOM 710 C C . ASP A 1 92 ? -4.200 -4.517 -1.373 1.00 94.56 92 ASP A C 1
ATOM 712 O O . ASP A 1 92 ? -3.468 -4.883 -2.297 1.00 94.56 92 ASP A O 1
ATOM 716 N N . PHE A 1 93 ? -4.557 -5.356 -0.397 1.00 93.88 93 PHE A N 1
ATOM 717 C CA . PHE A 1 93 ? -4.105 -6.748 -0.366 1.00 93.88 93 PHE A CA 1
ATOM 718 C C . PHE A 1 93 ? -4.689 -7.570 -1.509 1.00 93.88 93 PHE A C 1
ATOM 720 O O . PHE A 1 93 ? -4.013 -8.443 -2.056 1.00 93.88 93 PHE A O 1
ATOM 727 N N . ARG A 1 94 ? -5.924 -7.274 -1.914 1.00 91.56 94 ARG A N 1
ATOM 728 C CA . ARG A 1 94 ? -6.548 -7.903 -3.069 1.00 91.56 94 ARG A CA 1
ATOM 729 C C . ARG A 1 94 ? -5.869 -7.485 -4.365 1.00 91.56 94 ARG A C 1
ATOM 731 O O . ARG A 1 94 ? -5.604 -8.350 -5.195 1.00 91.56 94 ARG A O 1
ATOM 738 N N . ALA A 1 95 ? -5.546 -6.203 -4.531 1.00 91.19 95 ALA A N 1
ATOM 739 C CA . ALA A 1 95 ? -4.767 -5.736 -5.674 1.00 91.19 95 ALA A CA 1
ATOM 740 C C . ALA A 1 95 ? -3.403 -6.443 -5.736 1.00 91.19 95 ALA A C 1
ATOM 742 O O . ALA A 1 95 ? -3.043 -6.976 -6.784 1.00 91.19 95 ALA A O 1
ATOM 743 N N . ALA A 1 96 ? -2.698 -6.549 -4.604 1.00 92.69 96 ALA A N 1
ATOM 744 C CA . ALA A 1 96 ? -1.438 -7.284 -4.520 1.00 92.69 96 ALA A CA 1
ATOM 745 C C . ALA A 1 96 ? -1.592 -8.766 -4.909 1.00 92.69 96 ALA A C 1
ATOM 747 O O . ALA A 1 96 ? -0.810 -9.271 -5.711 1.00 92.69 96 ALA A O 1
ATOM 748 N N . TYR A 1 97 ? -2.627 -9.446 -4.402 1.00 90.62 97 TYR A N 1
ATOM 749 C CA . TYR A 1 97 ? -2.905 -10.851 -4.718 1.00 90.62 97 TYR A CA 1
ATOM 750 C C . TYR A 1 97 ? -3.241 -11.078 -6.199 1.00 90.62 97 TYR A C 1
ATOM 752 O O . TYR A 1 97 ? -2.824 -12.075 -6.785 1.00 90.62 97 TYR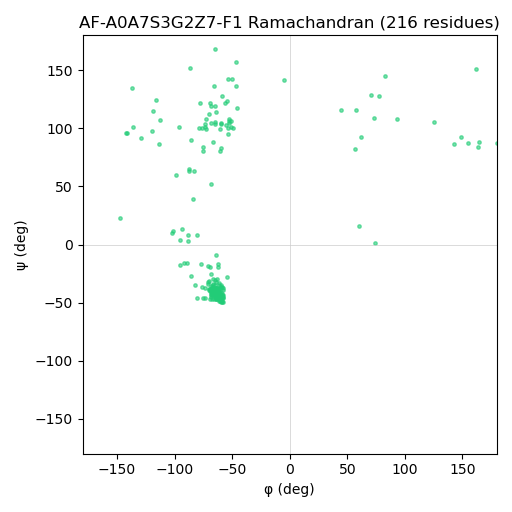 A O 1
ATOM 760 N N . LEU A 1 98 ? -3.987 -10.158 -6.818 1.00 88.81 98 LEU A N 1
ATOM 761 C CA . LEU A 1 98 ? -4.317 -10.230 -8.244 1.00 88.81 98 LEU A CA 1
ATOM 762 C C . LEU A 1 98 ? -3.096 -9.977 -9.136 1.00 88.81 98 LEU A C 1
ATOM 764 O O . LEU A 1 98 ? -3.023 -10.543 -10.224 1.00 88.81 98 LEU A O 1
ATOM 768 N N . MET A 1 99 ? -2.147 -9.148 -8.690 1.00 88.50 99 MET A N 1
ATOM 769 C CA . MET A 1 99 ? -0.901 -8.892 -9.419 1.00 88.50 99 MET A CA 1
ATOM 770 C C . MET A 1 99 ? 0.090 -10.052 -9.301 1.00 88.50 99 MET A C 1
ATOM 772 O O . MET A 1 99 ? 0.670 -10.464 -10.302 1.00 88.50 99 MET A O 1
ATOM 776 N N . GLN A 1 100 ? 0.290 -10.578 -8.090 1.00 87.56 100 GLN A N 1
ATOM 777 C CA . GLN A 1 100 ? 1.169 -11.715 -7.824 1.00 87.56 100 GLN A CA 1
ATOM 778 C C . GLN A 1 100 ? 0.481 -12.690 -6.871 1.00 87.56 100 GLN A C 1
ATOM 780 O O . GLN A 1 100 ? 0.463 -12.501 -5.652 1.00 87.56 100 GLN A O 1
ATOM 785 N N . ARG A 1 101 ? -0.049 -13.776 -7.440 1.00 83.19 101 ARG A N 1
ATOM 786 C CA . ARG A 1 101 ? -0.730 -14.829 -6.672 1.00 83.19 101 ARG A CA 1
ATOM 787 C C . ARG A 1 101 ? 0.212 -15.567 -5.722 1.00 83.19 101 ARG A C 1
ATOM 789 O O . ARG A 1 101 ? -0.226 -15.973 -4.648 1.00 83.19 101 ARG A O 1
ATOM 796 N N . ASP A 1 102 ? 1.483 -15.673 -6.104 1.00 83.00 102 ASP A N 1
ATOM 797 C CA . ASP A 1 102 ? 2.525 -16.395 -5.364 1.00 83.00 102 ASP A CA 1
ATOM 798 C C . ASP A 1 102 ? 3.237 -15.523 -4.323 1.00 83.00 102 ASP A C 1
ATOM 800 O O . ASP A 1 102 ? 4.165 -15.976 -3.655 1.00 83.00 102 ASP A O 1
ATOM 804 N N . HIS A 1 103 ? 2.818 -14.263 -4.154 1.00 86.62 103 HIS A N 1
ATOM 805 C CA . HIS A 1 103 ? 3.431 -13.394 -3.160 1.00 86.62 103 HIS A CA 1
ATOM 806 C C . HIS A 1 103 ? 3.167 -13.944 -1.743 1.00 86.62 103 HIS A C 1
ATOM 808 O O . HIS A 1 103 ? 2.004 -13.994 -1.314 1.00 86.62 103 HIS A O 1
ATOM 814 N N . PRO A 1 104 ? 4.214 -14.286 -0.963 1.00 81.56 104 PRO A N 1
ATOM 815 C CA . PRO A 1 104 ? 4.089 -15.103 0.248 1.00 81.56 104 PRO A CA 1
ATOM 816 C C . PRO A 1 104 ? 3.170 -14.466 1.292 1.00 81.56 104 PRO A C 1
ATOM 818 O O . PRO A 1 104 ? 2.373 -15.142 1.941 1.00 81.56 104 PRO A O 1
ATOM 821 N N . ASN A 1 105 ? 3.217 -13.137 1.400 1.00 86.56 105 ASN A N 1
ATOM 822 C CA . ASN A 1 105 ? 2.490 -12.415 2.438 1.00 86.56 105 ASN A CA 1
ATOM 823 C C . ASN A 1 105 ? 1.123 -11.885 1.973 1.00 86.56 105 ASN A C 1
ATOM 825 O O . ASN A 1 105 ? 0.284 -11.557 2.808 1.00 86.56 105 ASN A O 1
ATOM 829 N N . ALA A 1 106 ? 0.867 -11.786 0.661 1.00 88.75 106 ALA A N 1
ATOM 830 C CA . ALA A 1 106 ? -0.314 -11.068 0.160 1.00 88.75 106 ALA A CA 1
ATOM 831 C C . ALA A 1 106 ? -1.601 -11.825 0.510 1.00 88.75 106 ALA A C 1
ATOM 833 O O . ALA A 1 106 ? -2.539 -11.258 1.072 1.00 88.75 106 ALA A O 1
ATOM 834 N N . LEU A 1 107 ? -1.607 -13.140 0.266 1.00 87.69 107 LEU A N 1
ATOM 835 C CA . LEU A 1 107 ? -2.737 -14.002 0.600 1.00 87.69 107 LEU A CA 1
ATOM 836 C C . LEU A 1 107 ? -2.964 -14.101 2.114 1.00 87.69 107 LEU A C 1
ATOM 838 O O . LEU A 1 107 ? -4.109 -14.110 2.569 1.00 87.69 107 LEU A O 1
ATOM 842 N N . GLN A 1 108 ? -1.885 -14.182 2.898 1.00 90.69 108 GLN A N 1
ATOM 843 C CA . GLN A 1 108 ? -1.974 -14.263 4.355 1.00 90.69 108 GLN A CA 1
ATOM 844 C C . GLN A 1 108 ? -2.602 -12.993 4.939 1.00 90.69 108 GLN A C 1
ATOM 846 O O . GLN A 1 108 ? -3.534 -13.085 5.742 1.00 90.69 108 GLN A O 1
ATOM 851 N N . TYR A 1 109 ? -2.145 -11.816 4.505 1.00 93.25 109 TYR A N 1
ATOM 852 C CA . TYR A 1 109 ? -2.692 -10.548 4.974 1.00 93.25 109 TYR A CA 1
ATOM 853 C C . TYR A 1 109 ? -4.128 -10.306 4.512 1.00 93.25 109 TYR A C 1
ATOM 855 O O . TYR A 1 109 ? -4.939 -9.812 5.298 1.00 93.25 109 TYR A O 1
ATOM 863 N N . LEU A 1 110 ? -4.485 -10.718 3.293 1.00 91.25 110 LEU A N 1
ATOM 864 C CA . LEU A 1 110 ? -5.865 -10.642 2.814 1.00 91.25 110 LEU A CA 1
ATOM 865 C C . LEU A 1 110 ? -6.810 -11.472 3.699 1.00 91.25 110 LEU A C 1
ATOM 867 O O . LEU A 1 110 ? -7.818 -10.961 4.185 1.00 91.25 110 LEU A O 1
ATOM 871 N N . LYS A 1 111 ? -6.448 -12.730 3.990 1.00 90.12 111 LYS A N 1
ATOM 872 C CA . LYS A 1 111 ? -7.224 -13.613 4.882 1.00 90.12 111 LYS A CA 1
ATOM 873 C C . LYS A 1 111 ? -7.362 -13.034 6.294 1.00 90.12 111 LYS A C 1
ATOM 875 O O . LYS A 1 111 ? -8.452 -13.064 6.864 1.00 90.12 111 LYS A O 1
ATOM 880 N N . ALA A 1 112 ? -6.274 -12.497 6.852 1.00 91.06 112 ALA A N 1
ATOM 881 C CA . ALA A 1 112 ? -6.284 -11.870 8.174 1.00 91.06 112 ALA A CA 1
ATOM 882 C C . ALA A 1 112 ? -7.192 -10.629 8.212 1.00 91.06 112 ALA A C 1
ATOM 884 O O . ALA A 1 112 ? -7.949 -10.442 9.166 1.00 91.06 112 ALA A O 1
ATOM 885 N N . THR A 1 113 ? -7.164 -9.825 7.148 1.00 92.25 113 THR A N 1
ATOM 886 C CA . THR A 1 113 ? -7.998 -8.626 7.008 1.00 92.25 113 THR A CA 1
ATOM 887 C C . THR A 1 113 ? -9.470 -8.983 6.883 1.00 92.25 113 THR A C 1
ATOM 889 O O . THR A 1 113 ? -10.283 -8.398 7.585 1.00 92.25 113 THR A O 1
ATOM 892 N N . HIS A 1 114 ? -9.825 -9.994 6.087 1.00 89.44 114 HIS A N 1
ATOM 893 C CA . HIS A 1 114 ? -11.208 -10.471 5.994 1.00 89.44 114 HIS A CA 1
ATOM 894 C C . HIS A 1 114 ? -11.750 -10.937 7.343 1.00 89.44 114 HIS A C 1
ATOM 896 O O . HIS A 1 114 ? -12.876 -10.602 7.695 1.00 89.44 114 HIS A O 1
ATOM 902 N N . LYS A 1 115 ? -10.946 -11.673 8.121 1.00 90.38 115 LYS A N 1
ATOM 903 C CA . LYS A 1 115 ? -11.344 -12.096 9.468 1.00 90.38 115 LYS A CA 1
ATOM 904 C C . LYS A 1 115 ? -11.667 -10.886 10.348 1.00 90.38 115 LYS A C 1
ATOM 906 O O . LYS A 1 115 ? -12.735 -10.841 10.944 1.00 90.38 115 LYS A O 1
ATOM 911 N N . LYS A 1 116 ? -10.775 -9.891 10.381 1.00 91.12 116 LYS A N 1
ATOM 912 C CA . LYS A 1 116 ? -10.971 -8.655 11.154 1.00 91.12 116 LYS A CA 1
ATOM 913 C C . LYS A 1 116 ? -12.159 -7.827 10.671 1.00 91.12 116 LYS A C 1
ATOM 915 O O . LYS A 1 116 ? -12.880 -7.270 11.487 1.00 91.12 116 LYS A O 1
ATOM 920 N N . LEU A 1 117 ? -12.384 -7.790 9.363 1.00 89.69 117 LEU A N 1
ATOM 921 C CA . LEU A 1 117 ? -13.509 -7.088 8.760 1.00 89.69 117 LEU A CA 1
ATOM 922 C C . LEU A 1 117 ? -14.849 -7.753 9.107 1.00 89.69 117 LEU A C 1
ATOM 924 O O . LEU A 1 117 ? -15.818 -7.051 9.354 1.00 89.69 117 LEU A O 1
ATOM 928 N N . LEU A 1 118 ? -14.904 -9.086 9.170 1.00 87.62 118 LEU A N 1
ATOM 929 C CA . LEU A 1 118 ? -16.093 -9.817 9.624 1.00 87.62 118 LEU A CA 1
ATOM 930 C C . LEU A 1 118 ? -16.328 -9.668 11.132 1.00 87.62 118 LEU A C 1
ATOM 932 O O . LEU A 1 118 ? -17.476 -9.628 11.563 1.00 87.62 118 LEU A O 1
ATOM 936 N N . GLU A 1 119 ? -15.254 -9.577 11.925 1.00 87.81 119 GLU A N 1
ATOM 937 C CA . GLU A 1 119 ? -15.336 -9.276 13.361 1.00 87.81 119 GLU A CA 1
ATOM 938 C C . GLU A 1 119 ? -15.926 -7.877 13.607 1.00 87.81 119 GLU A C 1
ATOM 940 O O . GLU A 1 119 ? -16.753 -7.720 14.502 1.00 87.81 119 GLU A O 1
ATOM 945 N N . SER A 1 120 ? -15.532 -6.868 12.820 1.00 85.50 120 SER A N 1
ATOM 946 C CA . SER A 1 120 ? -16.044 -5.499 12.968 1.00 85.50 120 SER A CA 1
ATOM 947 C C . SER A 1 120 ? -17.399 -5.278 12.291 1.00 85.50 120 SER A C 1
ATOM 949 O O . SER A 1 120 ? -18.227 -4.522 12.798 1.00 85.50 120 SER A O 1
ATOM 951 N N . ASN A 1 121 ? -17.642 -5.930 11.154 1.00 83.75 121 ASN A N 1
ATOM 952 C CA . ASN A 1 121 ? -18.869 -5.827 10.378 1.00 83.75 121 ASN A CA 1
ATOM 953 C C . ASN A 1 121 ? -19.262 -7.196 9.780 1.00 83.75 121 ASN A C 1
ATOM 955 O O . ASN A 1 121 ? -18.825 -7.550 8.678 1.00 83.75 121 ASN A O 1
ATOM 959 N N . PRO A 1 122 ? -20.162 -7.945 10.446 1.00 75.69 122 PRO A N 1
ATOM 960 C CA . PRO A 1 122 ? -20.593 -9.274 10.003 1.00 75.69 122 PRO A CA 1
ATOM 961 C C . PRO A 1 122 ? -21.304 -9.289 8.642 1.00 75.69 122 PRO A C 1
ATOM 963 O O . PRO A 1 122 ? -21.396 -10.336 8.006 1.00 75.69 122 PRO A O 1
ATOM 966 N N . TYR A 1 123 ? -21.814 -8.137 8.192 1.00 68.88 123 TYR A N 1
ATOM 967 C CA . TYR A 1 123 ? -22.536 -7.981 6.926 1.00 68.88 123 TYR A CA 1
ATOM 968 C C . TYR A 1 123 ? -21.679 -7.351 5.822 1.00 68.88 123 TYR A C 1
ATOM 970 O O . TYR A 1 123 ? -22.206 -6.984 4.766 1.00 68.88 123 TYR A O 1
ATOM 978 N N . ALA A 1 124 ? -20.367 -7.210 6.040 1.00 74.31 124 ALA A N 1
ATOM 979 C CA . ALA A 1 124 ? -19.459 -6.728 5.012 1.00 74.31 124 ALA A CA 1
ATOM 980 C C . ALA A 1 124 ? -19.565 -7.623 3.766 1.00 74.31 124 ALA A C 1
ATOM 982 O O . ALA A 1 124 ? -19.357 -8.838 3.818 1.00 74.31 124 ALA A O 1
ATOM 983 N N . LYS A 1 125 ? -19.902 -7.019 2.621 1.00 71.69 125 LYS A N 1
ATOM 984 C CA . LYS A 1 125 ? -19.957 -7.713 1.329 1.00 71.69 125 LYS A CA 1
ATOM 985 C C . LYS A 1 125 ? -18.539 -7.951 0.831 1.00 71.69 125 LYS A C 1
ATOM 987 O O . LYS A 1 125 ? -18.021 -7.210 0.002 1.00 71.69 125 LYS A O 1
ATOM 992 N N . ILE A 1 126 ? -17.918 -8.993 1.357 1.00 70.44 126 ILE A N 1
ATOM 993 C CA . ILE A 1 126 ? -16.599 -9.433 0.931 1.00 70.44 126 ILE A CA 1
ATOM 994 C C . ILE A 1 126 ? -16.767 -10.195 -0.379 1.00 70.44 126 ILE A C 1
ATOM 996 O O . ILE A 1 126 ? -17.510 -11.177 -0.449 1.00 70.44 126 ILE A O 1
ATOM 1000 N N . ALA A 1 127 ? -16.093 -9.746 -1.435 1.00 67.94 127 ALA A N 1
ATOM 1001 C CA . ALA A 1 127 ? -16.107 -10.506 -2.673 1.00 67.94 127 ALA A CA 1
ATOM 1002 C C . ALA A 1 127 ? -15.383 -11.845 -2.448 1.00 67.94 127 ALA A C 1
ATOM 1004 O O . ALA A 1 127 ? -14.303 -11.860 -1.846 1.00 67.94 127 ALA A O 1
ATOM 1005 N N . PRO A 1 128 ? -15.932 -12.966 -2.939 1.00 66.31 128 PRO A N 1
ATOM 1006 C CA . PRO A 1 128 ? -15.257 -14.245 -2.828 1.00 66.31 128 PRO A CA 1
ATOM 1007 C C . PRO A 1 128 ? -13.896 -14.161 -3.522 1.00 66.31 128 PRO A C 1
ATOM 1009 O O . PRO A 1 128 ? -13.787 -13.743 -4.677 1.00 66.31 128 PRO A O 1
ATOM 1012 N N . ILE A 1 129 ? -12.847 -14.547 -2.798 1.00 65.00 129 ILE A N 1
ATOM 1013 C CA . ILE A 1 129 ? -11.520 -14.732 -3.379 1.00 65.00 129 ILE A CA 1
ATOM 1014 C C . ILE A 1 129 ? -11.627 -15.978 -4.255 1.00 65.00 129 ILE A C 1
ATOM 1016 O O . ILE A 1 129 ? -11.842 -17.077 -3.741 1.00 65.00 129 ILE A O 1
ATOM 1020 N N . ASP A 1 130 ? -11.520 -15.822 -5.574 1.00 63.47 130 ASP A N 1
ATOM 1021 C CA . ASP A 1 130 ? -11.573 -16.962 -6.484 1.00 63.47 130 ASP A CA 1
ATOM 1022 C C . ASP A 1 130 ? -10.244 -17.733 -6.438 1.00 63.47 130 ASP A C 1
ATOM 1024 O O . ASP A 1 130 ? -9.300 -17.520 -7.212 1.00 63.47 130 ASP A O 1
ATOM 1028 N N . PHE A 1 131 ? -10.151 -18.623 -5.450 1.00 58.91 131 PHE A N 1
ATOM 1029 C CA . PHE A 1 131 ? -8.992 -19.480 -5.211 1.00 58.91 131 PHE A CA 1
ATOM 1030 C C . PHE A 1 131 ? -8.733 -20.469 -6.365 1.00 58.91 131 PHE A C 1
ATOM 1032 O O . PHE A 1 131 ? -7.693 -21.121 -6.365 1.00 58.91 131 PHE A O 1
ATOM 1039 N N . LYS A 1 132 ? -9.640 -20.590 -7.353 1.00 52.38 132 LYS A N 1
ATOM 1040 C CA . LYS A 1 132 ? -9.587 -21.633 -8.393 1.00 52.38 132 LYS A CA 1
ATOM 1041 C C . LYS A 1 132 ? -8.795 -21.289 -9.657 1.00 52.38 132 LYS 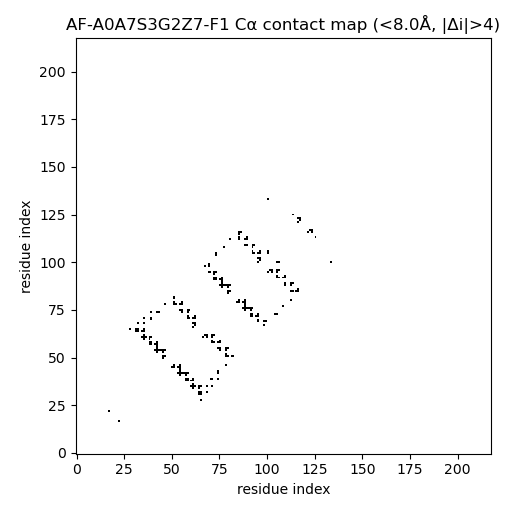A C 1
ATOM 1043 O O . LYS A 1 132 ? -8.419 -22.201 -10.381 1.00 52.38 132 LYS A O 1
ATOM 1048 N N . MET A 1 133 ? -8.463 -20.028 -9.926 1.00 47.03 133 MET A N 1
ATOM 1049 C CA . MET A 1 133 ? -7.745 -19.638 -11.159 1.00 47.03 133 MET A CA 1
ATOM 1050 C C . MET A 1 133 ? -6.205 -19.801 -11.074 1.00 47.03 133 MET A C 1
ATOM 1052 O O . MET A 1 133 ? -5.456 -18.941 -11.530 1.00 47.03 133 MET A O 1
ATOM 1056 N N . GLY A 1 134 ? -5.723 -20.869 -10.430 1.00 44.75 134 GLY A N 1
ATOM 1057 C CA . GLY A 1 134 ? -4.296 -21.078 -10.135 1.00 44.75 134 GLY A CA 1
ATOM 1058 C C . GLY A 1 134 ? -3.828 -22.535 -10.142 1.00 44.75 134 GLY A C 1
ATOM 1059 O O . GLY A 1 134 ? -2.826 -22.840 -9.512 1.00 44.75 134 GLY A O 1
ATOM 1060 N N . LYS A 1 135 ? -4.536 -23.442 -10.826 1.00 45.84 135 LYS A N 1
ATOM 1061 C CA . LYS A 1 135 ? -3.967 -24.734 -11.242 1.00 45.84 135 LYS A CA 1
ATOM 1062 C C . LYS A 1 135 ? -3.881 -24.752 -12.767 1.00 45.84 135 LYS A C 1
ATOM 1064 O O . LYS A 1 135 ? -4.802 -25.203 -13.440 1.00 45.84 135 LYS A O 1
ATOM 1069 N N . SER A 1 136 ? -2.794 -24.228 -13.325 1.00 43.41 136 SER A N 1
ATOM 1070 C CA . SER A 1 136 ? -2.358 -24.655 -14.653 1.00 43.41 136 SER A CA 1
ATOM 1071 C C . SER A 1 136 ? -1.645 -25.997 -14.486 1.00 43.41 136 SER A C 1
ATOM 1073 O O . SER A 1 136 ? -0.492 -26.009 -14.073 1.00 43.41 136 SER A O 1
ATOM 1075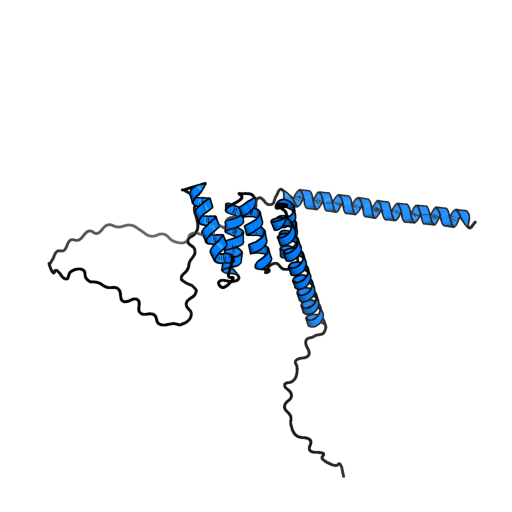 N N . GLY A 1 137 ? -2.345 -27.095 -14.780 1.00 43.41 137 GLY A N 1
ATOM 1076 C CA . GLY A 1 137 ? -1.760 -28.425 -14.984 1.00 43.41 137 GLY A CA 1
ATOM 1077 C C . GLY A 1 137 ? -1.260 -29.129 -13.720 1.00 43.41 137 GLY A C 1
ATOM 1078 O O . GLY A 1 137 ? -0.231 -28.778 -13.157 1.00 43.41 137 GLY A O 1
ATOM 1079 N N . GLY A 1 138 ? -1.980 -30.164 -13.305 1.00 33.53 138 GLY A N 1
ATOM 1080 C CA . GLY A 1 138 ? -1.605 -31.038 -12.201 1.00 33.53 138 GLY A CA 1
ATOM 1081 C C . GLY A 1 138 ? -2.825 -31.839 -11.792 1.00 33.53 138 GLY A C 1
ATOM 1082 O O . GLY A 1 138 ? -3.633 -31.364 -10.992 1.00 33.53 138 GLY A O 1
ATOM 1083 N N . ASP A 1 139 ? -2.989 -32.982 -12.448 1.00 42.19 139 ASP A N 1
ATOM 1084 C CA . ASP A 1 139 ? -4.027 -33.970 -12.199 1.00 42.19 139 ASP A CA 1
ATOM 1085 C C . ASP A 1 139 ? -3.988 -34.404 -10.730 1.00 42.19 139 ASP A C 1
ATOM 1087 O O . ASP A 1 139 ? -3.139 -35.189 -10.331 1.00 42.19 139 ASP A O 1
ATOM 1091 N N . ASP A 1 140 ? -4.917 -33.886 -9.928 1.00 37.91 140 ASP A N 1
ATOM 1092 C CA . ASP A 1 140 ? -5.267 -34.481 -8.644 1.00 37.91 140 ASP A CA 1
ATOM 1093 C C . ASP A 1 140 ? -6.747 -34.838 -8.719 1.00 37.91 140 ASP A C 1
ATOM 1095 O O . ASP A 1 140 ? -7.635 -33.989 -8.558 1.00 37.91 140 ASP A O 1
ATOM 1099 N N . GLU A 1 141 ? -6.997 -36.108 -9.019 1.00 39.72 141 GLU A N 1
ATOM 1100 C CA . GLU A 1 141 ? -8.277 -36.765 -8.822 1.00 39.72 141 GLU A CA 1
ATOM 1101 C C . GLU A 1 141 ? -8.745 -36.525 -7.382 1.00 39.72 141 GLU A C 1
ATOM 1103 O O . GLU A 1 141 ? -8.237 -37.105 -6.426 1.00 39.72 141 GLU A O 1
ATOM 1108 N N . VAL A 1 142 ? -9.743 -35.659 -7.203 1.00 36.78 142 VAL A N 1
ATOM 1109 C CA . VAL A 1 142 ? -10.533 -35.673 -5.972 1.00 36.78 142 VAL A CA 1
ATOM 1110 C C . VAL A 1 142 ? -11.624 -36.708 -6.179 1.00 36.78 142 VAL A C 1
ATOM 1112 O O . VAL A 1 142 ? -12.711 -36.408 -6.685 1.00 36.78 142 VAL A O 1
ATOM 1115 N N . GLU A 1 143 ? -11.292 -37.936 -5.795 1.00 39.91 143 GLU A N 1
ATOM 1116 C CA . GLU A 1 143 ? -12.232 -39.009 -5.514 1.00 39.91 143 GLU A CA 1
ATOM 1117 C C . GLU A 1 143 ? -13.316 -38.462 -4.572 1.00 39.91 143 GLU A C 1
ATOM 1119 O O . GLU A 1 143 ? -13.131 -38.262 -3.371 1.00 39.91 143 GLU A O 1
ATOM 1124 N N . ARG A 1 144 ? -14.474 -38.121 -5.147 1.00 40.94 144 ARG A N 1
ATOM 1125 C CA . ARG A 1 144 ? -15.692 -37.914 -4.370 1.00 40.94 144 ARG A CA 1
ATOM 1126 C C . ARG A 1 144 ? -16.148 -39.286 -3.927 1.00 40.94 144 ARG A C 1
ATOM 1128 O O . ARG A 1 144 ? -16.832 -39.970 -4.689 1.00 40.94 144 ARG A O 1
ATOM 1135 N N . ASP A 1 145 ? -15.824 -39.622 -2.689 1.00 36.97 145 ASP A N 1
ATOM 1136 C CA . ASP A 1 145 ? -16.495 -40.671 -1.941 1.00 36.97 145 ASP A CA 1
ATOM 1137 C C . ASP A 1 145 ? -18.012 -40.389 -1.947 1.00 36.97 145 ASP A C 1
ATOM 1139 O O . ASP A 1 145 ? -18.552 -39.553 -1.216 1.00 36.97 145 ASP A O 1
ATOM 1143 N N . ARG A 1 146 ? -18.701 -41.025 -2.900 1.00 43.34 146 ARG A N 1
ATOM 1144 C CA . ARG A 1 146 ? -20.158 -41.087 -3.015 1.00 43.34 146 ARG A CA 1
ATOM 1145 C C . ARG A 1 146 ? -20.626 -42.414 -2.441 1.00 43.34 146 ARG A C 1
ATOM 1147 O O . ARG A 1 146 ? -21.321 -43.181 -3.099 1.00 43.34 146 ARG A O 1
ATOM 1154 N N . SER A 1 147 ? -20.328 -42.637 -1.173 1.00 45.28 147 SER A N 1
ATOM 1155 C CA . SER A 1 147 ? -21.009 -43.643 -0.366 1.00 45.28 147 SER A CA 1
ATOM 1156 C C . SER A 1 147 ? -22.323 -43.077 0.191 1.00 45.28 147 SER A C 1
ATOM 1158 O O . SER A 1 147 ? -22.487 -42.917 1.395 1.00 45.28 147 SER A O 1
ATOM 1160 N N . ARG A 1 148 ? -23.279 -42.729 -0.685 1.00 45.84 148 ARG A N 1
ATOM 1161 C CA . ARG A 1 148 ? -24.697 -42.555 -0.311 1.00 45.84 148 ARG A CA 1
ATOM 1162 C C . ARG A 1 148 ? -25.613 -43.089 -1.411 1.00 45.84 148 ARG A C 1
ATOM 1164 O O . ARG A 1 148 ? -25.908 -42.395 -2.376 1.00 45.84 148 ARG A O 1
ATOM 1171 N N . GLY A 1 149 ? -26.033 -44.336 -1.205 1.00 37.38 149 GLY A N 1
ATOM 1172 C CA . GLY A 1 149 ? -27.378 -44.834 -1.495 1.00 37.38 149 GLY A CA 1
ATOM 1173 C C . GLY A 1 149 ? -27.837 -44.791 -2.947 1.00 37.38 149 GLY A C 1
ATOM 1174 O O . GLY A 1 149 ? -28.495 -43.847 -3.375 1.00 37.38 149 GLY A O 1
ATOM 1175 N N . ARG A 1 150 ? -27.620 -45.898 -3.665 1.00 40.44 150 ARG A N 1
ATOM 1176 C CA . ARG A 1 150 ? -28.647 -46.379 -4.592 1.00 40.44 150 ARG A CA 1
ATOM 1177 C C . ARG A 1 150 ? -29.852 -46.768 -3.746 1.00 40.44 150 ARG A C 1
ATOM 1179 O O . ARG A 1 150 ? -29.763 -47.757 -3.035 1.00 40.44 150 ARG A O 1
ATOM 1186 N N . ASP A 1 151 ? -30.954 -46.052 -3.901 1.00 38.47 151 ASP A N 1
ATOM 1187 C CA . ASP A 1 151 ? -32.254 -46.703 -3.880 1.00 38.47 151 ASP A CA 1
ATOM 1188 C C . ASP A 1 151 ? -33.144 -46.151 -4.989 1.00 38.47 151 ASP A C 1
ATOM 1190 O O . ASP A 1 151 ? -33.159 -44.962 -5.307 1.00 38.47 151 ASP A O 1
ATOM 1194 N N . ARG A 1 152 ? -33.784 -47.103 -5.663 1.00 40.25 152 ARG A N 1
ATOM 1195 C CA . ARG A 1 152 ? -34.631 -46.957 -6.844 1.00 40.25 152 ARG A CA 1
ATOM 1196 C C . ARG A 1 152 ? -36.067 -46.657 -6.412 1.00 40.25 152 ARG A C 1
ATOM 1198 O O . ARG A 1 152 ? -36.526 -47.193 -5.414 1.00 40.25 152 ARG A O 1
ATOM 1205 N N . GLY A 1 153 ? -36.805 -45.950 -7.264 1.00 31.78 153 GLY A N 1
ATOM 1206 C CA . GLY A 1 153 ? -38.274 -45.908 -7.246 1.00 31.78 153 GLY A CA 1
ATOM 1207 C C . GLY A 1 153 ? -38.779 -44.549 -7.726 1.00 31.78 153 GLY A C 1
ATOM 1208 O O . GLY A 1 153 ? -38.667 -43.567 -7.014 1.00 31.78 153 GLY A O 1
ATOM 1209 N N . SER A 1 154 ? -39.078 -44.371 -9.012 1.00 36.59 154 SER A N 1
ATOM 1210 C CA . SER A 1 154 ? -40.339 -44.723 -9.693 1.00 36.59 154 SER A CA 1
ATOM 1211 C C . SER A 1 154 ? -41.347 -43.564 -9.736 1.00 36.59 154 SER A C 1
ATOM 1213 O O . SER A 1 154 ? -42.011 -43.271 -8.756 1.00 36.59 154 SER A O 1
ATOM 1215 N N . GLN A 1 155 ? -41.489 -43.027 -10.955 1.00 36.09 155 GLN A N 1
ATOM 1216 C CA . GLN A 1 155 ? -42.729 -42.600 -11.623 1.00 36.09 155 GLN A CA 1
ATOM 1217 C C . GLN A 1 155 ? -43.514 -41.355 -11.158 1.00 36.09 155 GLN A C 1
ATOM 1219 O O . GLN A 1 155 ? -44.001 -41.266 -10.040 1.00 36.09 155 GLN A O 1
ATOM 1224 N N . SER A 1 156 ? -43.785 -40.521 -12.177 1.00 34.41 156 SER A N 1
ATOM 1225 C CA . SER A 1 156 ? -45.009 -39.753 -12.526 1.00 34.41 156 SER A CA 1
ATOM 1226 C C . SER A 1 156 ? -44.711 -38.254 -12.699 1.00 34.41 156 SER A C 1
ATOM 1228 O O . SER A 1 156 ? -44.180 -37.610 -11.810 1.00 34.41 156 SER A O 1
ATOM 1230 N N . ARG A 1 157 ? -44.681 -37.729 -13.935 1.00 33.91 157 ARG A N 1
ATOM 1231 C CA . ARG A 1 157 ? -45.795 -37.239 -14.785 1.00 33.91 157 ARG A CA 1
ATOM 1232 C C . ARG A 1 157 ? -46.636 -36.130 -14.130 1.00 33.91 157 ARG A C 1
ATOM 1234 O O . ARG A 1 157 ? -47.387 -36.398 -13.207 1.00 33.91 157 ARG A O 1
ATOM 1241 N N . GLY A 1 158 ? -46.584 -34.945 -14.744 1.00 31.09 158 GLY A N 1
ATOM 1242 C CA . GLY A 1 158 ? -47.487 -33.797 -14.559 1.00 31.09 158 GLY A CA 1
ATOM 1243 C C . GLY A 1 158 ? -46.748 -32.510 -14.945 1.00 31.09 158 GLY A C 1
ATOM 1244 O O . GLY A 1 158 ? -45.896 -32.068 -14.191 1.00 31.09 158 GLY A O 1
ATOM 1245 N N . ARG A 1 159 ? -46.755 -32.082 -16.217 1.00 30.55 159 ARG A N 1
ATOM 1246 C CA . ARG A 1 159 ? -47.706 -31.121 -16.824 1.00 30.55 159 ARG A CA 1
ATOM 1247 C C . ARG A 1 159 ? -47.972 -29.890 -15.948 1.00 30.55 159 ARG A C 1
ATOM 1249 O O . ARG A 1 159 ? -48.586 -30.010 -14.897 1.00 30.55 159 ARG A O 1
ATOM 1256 N N . GLY A 1 160 ? -47.563 -28.738 -16.467 1.00 30.58 160 GLY A N 1
ATOM 1257 C CA . GLY A 1 160 ? -47.850 -27.399 -15.966 1.00 30.58 160 GLY A CA 1
ATOM 1258 C C . GLY A 1 160 ? -47.166 -26.398 -16.890 1.00 30.58 160 GLY A C 1
ATOM 1259 O O . GLY A 1 160 ? -45.988 -26.104 -16.711 1.00 30.58 160 GLY A O 1
ATOM 1260 N N . GLU A 1 161 ? -47.882 -26.031 -17.951 1.00 34.31 161 GLU A N 1
ATOM 1261 C CA . GLU A 1 161 ? -47.628 -24.864 -18.802 1.00 34.31 161 GLU A CA 1
ATOM 1262 C C . GLU A 1 161 ? -47.828 -23.575 -17.978 1.00 34.31 161 GLU A C 1
ATOM 1264 O O . GLU A 1 161 ? -48.300 -23.677 -16.850 1.00 34.31 161 GLU A O 1
ATOM 1269 N N . ASP A 1 162 ? -47.397 -22.430 -18.531 1.00 32.47 162 ASP A N 1
ATOM 1270 C CA . ASP A 1 162 ? -47.753 -21.020 -18.223 1.00 32.47 162 ASP A CA 1
ATOM 1271 C C . ASP A 1 162 ? -46.471 -20.160 -18.365 1.00 32.47 162 ASP A C 1
ATOM 1273 O O . ASP A 1 162 ? -45.586 -20.176 -17.513 1.00 32.47 162 ASP A O 1
ATOM 1277 N N . GLU A 1 163 ? -46.132 -19.673 -19.563 1.00 31.86 163 GLU A N 1
ATOM 1278 C CA . GLU A 1 163 ? -46.576 -18.418 -20.209 1.00 31.86 163 GLU A CA 1
ATOM 1279 C C . GLU A 1 163 ? -45.805 -17.142 -19.793 1.00 31.86 163 GLU A C 1
ATOM 1281 O O . GLU A 1 163 ? -45.427 -16.949 -18.643 1.00 31.86 163 GLU A O 1
ATOM 1286 N N . TYR A 1 164 ? -45.647 -16.251 -20.790 1.00 32.03 164 TYR A N 1
ATOM 1287 C CA . TYR A 1 164 ? -45.005 -14.920 -20.829 1.00 32.03 164 TYR A CA 1
ATOM 1288 C C . TYR A 1 164 ? -43.465 -14.894 -20.888 1.00 32.03 164 TYR A C 1
ATOM 1290 O O . TYR A 1 164 ? -42.772 -15.454 -20.055 1.00 32.03 164 TYR A O 1
ATOM 1298 N N . GLY A 1 165 ? -42.796 -14.208 -21.816 1.00 30.64 165 GLY A N 1
ATOM 1299 C CA . GLY A 1 165 ? -43.197 -13.232 -22.824 1.00 30.64 165 GLY A CA 1
ATOM 1300 C C . GLY A 1 165 ? -41.942 -12.464 -23.281 1.00 30.64 165 GLY A C 1
ATOM 1301 O O . GLY A 1 165 ? -40.968 -12.341 -22.544 1.00 30.64 165 GLY A O 1
ATOM 1302 N N . HIS A 1 166 ? -41.959 -12.002 -24.530 1.00 30.78 166 HIS A N 1
ATOM 1303 C CA . HIS A 1 166 ? -40.920 -11.257 -25.251 1.00 30.78 166 HIS A CA 1
ATOM 1304 C C . HIS A 1 166 ? -40.269 -10.077 -24.502 1.00 30.78 166 HIS A C 1
ATOM 1306 O O . HIS A 1 166 ? -40.929 -9.399 -23.722 1.00 30.78 166 HIS A O 1
ATOM 1312 N N . GLY A 1 167 ? -39.045 -9.686 -24.901 1.00 29.33 167 GLY A N 1
ATOM 1313 C CA . GLY A 1 167 ? -38.630 -8.287 -24.711 1.00 29.33 167 GLY A CA 1
ATOM 1314 C C . GLY A 1 167 ? -37.141 -7.955 -24.799 1.00 29.33 167 GLY A C 1
ATOM 1315 O O . GLY A 1 167 ? -36.461 -7.843 -23.792 1.00 29.33 167 GLY A O 1
ATOM 1316 N N . GLN A 1 168 ? -36.681 -7.758 -26.031 1.00 32.94 168 GLN A N 1
ATOM 1317 C CA . GLN A 1 168 ? -35.561 -6.943 -26.527 1.00 32.94 168 GLN A CA 1
ATOM 1318 C C . GLN A 1 168 ? -34.751 -6.036 -25.564 1.00 32.94 168 GLN A C 1
ATOM 1320 O O . GLN A 1 168 ? -35.288 -5.248 -24.796 1.00 32.94 168 GLN A O 1
ATOM 1325 N N . GLY A 1 169 ? -33.433 -5.996 -25.814 1.00 38.31 169 GLY A N 1
ATOM 1326 C CA . GLY A 1 169 ? -32.701 -4.750 -26.096 1.00 38.31 169 GLY A CA 1
ATOM 1327 C C . GLY A 1 169 ? -32.757 -3.622 -25.059 1.00 38.31 169 GLY A C 1
ATOM 1328 O O . GLY A 1 169 ? -33.442 -2.623 -25.255 1.00 38.31 169 GLY A O 1
ATOM 1329 N N . GLY A 1 170 ? -31.920 -3.705 -24.022 1.00 30.75 170 GLY A N 1
ATOM 1330 C CA . GLY A 1 170 ? -31.693 -2.622 -23.061 1.00 30.75 170 GLY A CA 1
ATOM 1331 C C . GLY A 1 170 ? -30.282 -2.047 -23.160 1.00 30.75 170 GLY A C 1
ATOM 1332 O O . GLY A 1 170 ? -29.313 -2.676 -22.750 1.00 30.75 170 GLY A O 1
ATOM 1333 N N . ARG A 1 171 ? -30.181 -0.834 -23.706 1.00 33.81 171 ARG A N 1
ATOM 1334 C CA . ARG A 1 171 ? -28.967 -0.032 -23.917 1.00 33.81 171 ARG A CA 1
ATOM 1335 C C . ARG A 1 171 ? -28.060 0.025 -22.681 1.00 33.81 171 ARG A C 1
ATOM 1337 O O . ARG A 1 171 ? -28.519 0.297 -21.573 1.00 33.81 171 ARG A O 1
ATOM 1344 N N . GLY A 1 172 ? -26.755 -0.119 -22.911 1.00 31.56 172 GLY A N 1
ATOM 1345 C CA . GLY A 1 172 ? -25.713 0.136 -21.924 1.00 31.56 172 GLY A CA 1
ATOM 1346 C C . GLY A 1 172 ? -25.854 1.526 -21.306 1.00 31.56 172 GLY A C 1
ATOM 1347 O O . GLY A 1 172 ? -25.510 2.538 -21.914 1.00 31.56 172 GLY A O 1
ATOM 1348 N N . ARG A 1 173 ? -26.340 1.575 -20.065 1.00 32.91 173 ARG A N 1
ATOM 1349 C CA . ARG A 1 173 ? -26.157 2.734 -19.198 1.00 32.91 173 ARG A CA 1
ATOM 1350 C C . ARG A 1 173 ? -24.703 2.721 -18.747 1.00 32.91 173 ARG A C 1
ATOM 1352 O O . ARG A 1 173 ? -24.331 1.935 -17.877 1.00 32.91 173 ARG A O 1
ATOM 1359 N N . LYS A 1 174 ? -23.890 3.599 -19.339 1.00 36.31 174 LYS A N 1
ATOM 1360 C CA . LYS A 1 174 ? -22.638 4.054 -18.731 1.00 36.31 174 LYS A CA 1
ATOM 1361 C C . LYS A 1 174 ? -23.004 4.575 -17.340 1.00 36.31 174 LYS A C 1
ATOM 1363 O O . LYS A 1 174 ? -23.556 5.664 -17.221 1.00 36.31 174 LYS A O 1
ATOM 1368 N N . ARG A 1 175 ? -22.780 3.773 -16.297 1.00 30.83 175 ARG A N 1
ATOM 1369 C CA . ARG A 1 175 ? -22.777 4.291 -14.932 1.00 30.83 175 ARG A CA 1
ATOM 1370 C C . ARG A 1 175 ? -21.540 5.167 -14.850 1.00 30.83 175 ARG A C 1
ATOM 1372 O O . ARG A 1 175 ? -20.424 4.659 -14.849 1.00 30.83 175 ARG A O 1
ATOM 1379 N N . SER A 1 176 ? -21.755 6.476 -14.879 1.00 35.81 176 SER A N 1
ATOM 1380 C CA . SER A 1 176 ? -20.796 7.442 -14.373 1.00 35.81 176 SER A CA 1
ATOM 1381 C C . SER A 1 176 ? -20.466 7.016 -12.949 1.00 35.81 176 SER A C 1
ATOM 1383 O O . SER A 1 176 ? -21.311 7.106 -12.058 1.00 35.81 176 SER A O 1
ATOM 1385 N N . VAL A 1 177 ? -19.273 6.461 -12.768 1.00 36.75 177 VAL A N 1
ATOM 1386 C CA . VAL A 1 177 ? -18.680 6.293 -11.449 1.00 36.75 177 VAL A CA 1
ATOM 1387 C C . VAL A 1 177 ? -18.460 7.718 -10.960 1.00 36.75 177 VAL A C 1
ATOM 1389 O O . VAL A 1 177 ? -17.620 8.431 -11.502 1.00 36.75 177 VAL A O 1
ATOM 1392 N N . SER A 1 178 ? -19.294 8.176 -10.030 1.00 38.09 178 SER A N 1
ATOM 1393 C CA . SER A 1 178 ? -19.005 9.364 -9.239 1.00 38.09 178 SER A CA 1
ATOM 1394 C C . SER A 1 178 ? -17.805 9.011 -8.371 1.00 38.09 178 SER A C 1
ATOM 1396 O O . SER A 1 178 ? -17.937 8.427 -7.300 1.00 38.09 178 SER A O 1
ATOM 1398 N N . SER A 1 179 ? -16.618 9.245 -8.916 1.00 42.72 179 SER A N 1
ATOM 1399 C CA . SER A 1 179 ? -15.378 9.280 -8.165 1.00 42.72 179 SER A CA 1
ATOM 1400 C C . SER A 1 179 ? -15.472 10.471 -7.221 1.00 42.72 179 SER A C 1
ATOM 1402 O O . SER A 1 179 ? -15.338 11.619 -7.652 1.00 42.72 179 SER A O 1
ATOM 1404 N N . ASP A 1 180 ? -15.714 10.190 -5.944 1.00 40.16 180 ASP A N 1
ATOM 1405 C CA . ASP A 1 180 ? -15.531 11.121 -4.830 1.00 40.16 180 ASP A CA 1
ATOM 1406 C C . ASP A 1 180 ? -14.023 11.418 -4.620 1.00 40.16 180 ASP A C 1
ATOM 1408 O O . ASP A 1 180 ? -13.482 11.292 -3.528 1.00 40.16 180 ASP A O 1
ATOM 1412 N N . ASP A 1 181 ? -13.338 11.819 -5.699 1.00 45.53 181 ASP A N 1
ATOM 1413 C CA . ASP A 1 181 ? -11.960 12.336 -5.760 1.00 45.53 181 ASP A CA 1
ATOM 1414 C C . ASP A 1 181 ? -11.944 13.881 -5.698 1.00 45.53 181 ASP A C 1
ATOM 1416 O O . ASP A 1 181 ? -10.946 14.540 -6.001 1.00 45.53 181 ASP A O 1
ATOM 1420 N N . SER A 1 182 ? -13.069 14.503 -5.329 1.00 47.72 182 SER A N 1
ATOM 1421 C CA . SER A 1 182 ? -13.227 15.964 -5.323 1.00 47.72 182 SER A CA 1
ATOM 1422 C C . SER A 1 182 ? -12.399 16.662 -4.237 1.00 47.72 182 SER A C 1
ATOM 1424 O O . SER A 1 182 ? -12.108 17.847 -4.365 1.00 47.72 182 SER A O 1
ATOM 1426 N N . CYS A 1 183 ? -11.958 15.938 -3.204 1.00 45.00 183 CYS A N 1
ATOM 1427 C CA . CYS A 1 183 ? -11.161 16.505 -2.113 1.00 45.00 183 CYS A CA 1
ATOM 1428 C C . CYS A 1 183 ? -9.689 16.752 -2.509 1.00 45.00 183 CYS A C 1
ATOM 1430 O O . CYS A 1 183 ? -9.109 17.771 -2.134 1.00 45.00 183 CYS A O 1
ATOM 1432 N N . ASP A 1 184 ? -9.092 15.879 -3.330 1.00 53.78 184 ASP A N 1
ATOM 1433 C CA . ASP A 1 184 ? -7.660 15.962 -3.659 1.00 53.78 184 ASP A CA 1
ATOM 1434 C C . ASP A 1 184 ? -7.363 16.919 -4.830 1.00 53.78 184 ASP A C 1
ATOM 1436 O O . ASP A 1 184 ? -6.279 17.509 -4.898 1.00 53.78 184 ASP A O 1
ATOM 1440 N N . SER A 1 185 ? -8.316 17.127 -5.746 1.00 59.09 185 SER A N 1
ATOM 1441 C CA . SER A 1 185 ? -8.115 18.010 -6.908 1.00 59.09 185 SER A CA 1
ATOM 1442 C C . SER A 1 185 ? -7.944 19.482 -6.500 1.00 59.09 185 SER A C 1
ATOM 1444 O O . SER A 1 185 ? -7.026 20.160 -6.977 1.00 59.09 185 SER A O 1
ATOM 1446 N N . ASP A 1 186 ? -8.758 19.958 -5.555 1.00 64.19 186 ASP A N 1
ATOM 1447 C CA . ASP A 1 186 ? -8.727 21.346 -5.080 1.00 64.19 186 ASP A CA 1
ATOM 1448 C C . ASP A 1 186 ? -7.448 21.660 -4.288 1.00 64.19 186 ASP A C 1
ATOM 1450 O O . ASP A 1 186 ? -6.885 22.759 -4.384 1.00 64.19 186 ASP A O 1
ATOM 1454 N N . GLU A 1 187 ? -6.937 20.696 -3.517 1.00 71.38 187 GLU A N 1
ATOM 1455 C CA . GLU A 1 187 ? -5.681 20.859 -2.783 1.00 71.38 187 GLU A CA 1
ATOM 1456 C C . GLU A 1 187 ? -4.473 20.886 -3.734 1.00 71.38 187 GLU A C 1
ATOM 1458 O O . GLU A 1 187 ? -3.576 21.728 -3.587 1.00 71.38 187 GLU A O 1
ATOM 1463 N N . ILE A 1 188 ? -4.484 20.054 -4.781 1.00 70.88 188 ILE A N 1
ATOM 1464 C CA . ILE A 1 188 ? -3.455 20.056 -5.830 1.00 70.88 188 ILE A CA 1
ATOM 1465 C C . ILE A 1 188 ? -3.426 21.400 -6.572 1.00 70.88 188 ILE A C 1
ATOM 1467 O O . ILE A 1 188 ? -2.343 21.941 -6.834 1.00 70.88 188 ILE A O 1
ATOM 1471 N N . GLU A 1 189 ? -4.583 21.982 -6.887 1.00 76.62 189 GLU A N 1
ATOM 1472 C CA . GLU A 1 189 ? -4.658 23.265 -7.588 1.00 76.62 189 GLU A CA 1
ATOM 1473 C C . GLU A 1 189 ? -4.187 24.437 -6.705 1.00 76.62 189 GLU A C 1
ATOM 1475 O O . GLU A 1 189 ? -3.386 25.277 -7.142 1.00 76.62 189 GLU A O 1
ATOM 1480 N N . ARG A 1 190 ? -4.547 24.433 -5.412 1.00 74.19 190 ARG A N 1
ATOM 1481 C CA . ARG A 1 190 ? -4.038 25.398 -4.417 1.00 74.19 190 ARG A CA 1
ATOM 1482 C C . ARG A 1 190 ? -2.517 25.333 -4.269 1.00 74.19 190 ARG A C 1
ATOM 1484 O O . ARG A 1 190 ? -1.858 26.377 -4.180 1.00 74.19 190 ARG A O 1
ATOM 1491 N N . LEU A 1 191 ? -1.934 24.134 -4.265 1.00 75.44 191 LEU A N 1
ATOM 1492 C CA . LEU A 1 191 ? -0.482 23.947 -4.184 1.00 75.44 191 LEU A CA 1
ATOM 1493 C C . LEU A 1 191 ? 0.234 24.436 -5.454 1.00 75.44 191 LEU A C 1
ATOM 1495 O O . LEU A 1 191 ? 1.258 25.122 -5.355 1.00 75.44 191 LEU A O 1
ATOM 1499 N N . ARG A 1 192 ? -0.328 24.182 -6.645 1.00 78.50 192 ARG A N 1
ATOM 1500 C CA . ARG A 1 192 ? 0.196 24.711 -7.922 1.00 78.50 192 ARG A CA 1
ATOM 1501 C C . ARG A 1 192 ? 0.189 26.242 -7.955 1.00 78.50 192 ARG A C 1
ATOM 1503 O O . ARG A 1 192 ? 1.177 26.850 -8.377 1.00 78.50 192 ARG A O 1
ATOM 1510 N N . ALA A 1 193 ? -0.871 26.873 -7.449 1.00 80.38 193 ALA A N 1
ATOM 1511 C CA . ALA A 1 193 ? -0.973 28.330 -7.369 1.00 80.38 193 ALA A CA 1
ATOM 1512 C C . ALA A 1 193 ? 0.080 28.950 -6.428 1.00 80.38 193 ALA A C 1
ATOM 1514 O O . ALA A 1 193 ? 0.691 29.968 -6.774 1.00 80.38 193 ALA A O 1
ATOM 1515 N N . LYS A 1 194 ? 0.349 28.328 -5.268 1.00 81.56 194 LYS A N 1
ATOM 1516 C CA . LYS A 1 194 ? 1.411 28.764 -4.336 1.00 81.56 194 LYS A CA 1
ATOM 1517 C C . LYS A 1 194 ? 2.798 28.692 -4.986 1.00 81.56 194 LYS A C 1
ATOM 1519 O O . LYS A 1 194 ? 3.513 29.694 -5.014 1.00 81.56 194 LYS A O 1
ATOM 1524 N N . LEU A 1 195 ? 3.121 27.567 -5.629 1.00 74.88 195 LEU A N 1
ATOM 1525 C CA . LEU A 1 195 ? 4.371 27.388 -6.383 1.00 74.88 195 LEU A CA 1
ATOM 1526 C C . LEU A 1 195 ? 4.546 28.427 -7.505 1.00 74.88 195 LEU A C 1
ATOM 1528 O O . LEU A 1 195 ? 5.656 28.908 -7.747 1.00 74.88 195 LEU A O 1
ATOM 1532 N N . GLY A 1 196 ? 3.460 28.805 -8.186 1.00 79.81 196 GLY A N 1
ATOM 1533 C CA . GLY A 1 196 ? 3.472 29.855 -9.208 1.00 79.81 196 GLY A CA 1
ATOM 1534 C C . GLY A 1 196 ? 3.821 31.242 -8.650 1.00 79.81 196 GLY A C 1
ATOM 1535 O O . GLY A 1 196 ? 4.625 31.966 -9.249 1.00 79.81 196 GLY A O 1
ATOM 1536 N N . LYS A 1 197 ? 3.264 31.604 -7.487 1.00 78.69 197 LYS A N 1
ATOM 1537 C CA . LYS A 1 197 ? 3.546 32.879 -6.803 1.00 78.69 197 LYS A CA 1
ATOM 1538 C C . LYS A 1 197 ? 4.998 32.951 -6.317 1.00 78.69 197 LYS A C 1
ATOM 1540 O O . LYS A 1 197 ? 5.668 33.957 -6.560 1.00 78.69 197 LYS A O 1
ATOM 1545 N N . ASP A 1 198 ? 5.524 31.861 -5.761 1.00 76.81 198 ASP A N 1
ATOM 1546 C CA . ASP A 1 198 ? 6.914 31.791 -5.289 1.00 76.81 198 ASP A CA 1
ATOM 1547 C C . ASP A 1 198 ? 7.934 31.917 -6.427 1.00 76.81 198 ASP A C 1
ATOM 1549 O O . ASP A 1 198 ? 8.949 32.609 -6.295 1.00 76.81 198 ASP A O 1
ATOM 1553 N N . LYS A 1 199 ? 7.652 31.320 -7.594 1.00 76.81 199 LYS A N 1
ATOM 1554 C CA . LYS A 1 199 ? 8.488 31.484 -8.796 1.00 76.81 199 LYS A CA 1
ATOM 1555 C C . LYS A 1 199 ? 8.527 32.939 -9.278 1.00 76.81 199 LYS A C 1
ATOM 1557 O O . LYS A 1 199 ? 9.598 33.417 -9.658 1.00 76.81 199 LYS A O 1
ATOM 1562 N N . LYS A 1 200 ? 7.395 33.655 -9.255 1.00 77.69 200 LYS A N 1
ATOM 1563 C CA . LYS A 1 200 ? 7.332 35.083 -9.628 1.00 77.69 200 LYS A CA 1
ATOM 1564 C C . LYS A 1 200 ? 8.103 35.960 -8.637 1.00 77.69 200 LYS A C 1
ATOM 1566 O O . LYS A 1 200 ? 8.886 36.803 -9.074 1.00 77.69 200 LYS A O 1
ATOM 1571 N N . ARG A 1 201 ? 7.964 35.709 -7.329 1.00 76.25 201 ARG A N 1
ATOM 1572 C CA . ARG A 1 201 ? 8.707 36.419 -6.273 1.00 76.25 201 ARG A CA 1
ATOM 1573 C C . ARG A 1 201 ? 10.221 36.252 -6.431 1.00 76.25 201 ARG A C 1
ATOM 1575 O O . ARG A 1 201 ? 10.931 37.242 -6.541 1.00 76.25 201 ARG A O 1
ATOM 1582 N N . ARG A 1 202 ? 10.706 35.017 -6.615 1.00 73.81 202 ARG A N 1
ATOM 1583 C CA . ARG A 1 202 ? 12.139 34.740 -6.852 1.00 73.81 202 ARG A CA 1
ATOM 1584 C C . ARG A 1 202 ? 12.701 35.445 -8.092 1.00 73.81 202 ARG A C 1
ATOM 1586 O O . ARG A 1 202 ? 13.860 35.855 -8.083 1.00 73.81 202 ARG A O 1
ATOM 1593 N N . LYS A 1 203 ? 11.916 35.574 -9.169 1.00 79.12 203 LYS A N 1
ATOM 1594 C CA . LYS A 1 203 ? 12.331 36.321 -10.372 1.00 79.12 203 LYS A CA 1
ATOM 1595 C C . LYS A 1 203 ? 12.447 37.824 -10.095 1.00 79.12 203 LYS A C 1
ATOM 1597 O O . LYS A 1 203 ? 13.416 38.431 -10.546 1.00 79.12 203 LYS A O 1
ATOM 1602 N N . ARG A 1 204 ? 11.511 38.400 -9.334 1.00 78.50 204 ARG A N 1
ATOM 1603 C CA . ARG A 1 204 ? 11.557 39.807 -8.910 1.00 78.50 204 ARG A CA 1
ATOM 1604 C C . ARG A 1 204 ? 12.763 40.082 -8.012 1.00 78.50 204 ARG A C 1
ATOM 1606 O O . ARG A 1 204 ? 13.532 40.984 -8.318 1.00 78.50 204 ARG A O 1
ATOM 1613 N N . ASP A 1 205 ? 13.006 39.234 -7.015 1.00 83.94 205 ASP A N 1
ATOM 1614 C CA . ASP A 1 205 ? 14.149 39.374 -6.103 1.00 83.94 205 ASP A CA 1
ATOM 1615 C C . ASP A 1 205 ? 15.492 39.293 -6.851 1.00 83.94 205 ASP A C 1
ATOM 1617 O O . ASP A 1 205 ? 16.435 40.023 -6.546 1.00 83.94 205 ASP A O 1
ATOM 1621 N N . LYS A 1 206 ? 15.595 38.424 -7.870 1.00 80.94 206 LYS A N 1
ATOM 1622 C CA . LYS A 1 206 ? 16.779 38.353 -8.744 1.00 80.94 206 LYS A CA 1
ATOM 1623 C C . LYS A 1 206 ? 16.951 39.615 -9.595 1.00 80.94 206 LYS A C 1
ATOM 1625 O O . LYS A 1 206 ? 18.082 40.068 -9.752 1.00 80.94 206 LYS A O 1
ATOM 1630 N N . LYS A 1 207 ? 15.861 40.180 -10.123 1.00 83.44 207 LYS A N 1
ATOM 1631 C CA . LYS A 1 207 ? 15.887 41.423 -10.910 1.00 83.44 207 LYS A CA 1
ATOM 1632 C C . LYS A 1 207 ? 16.308 42.617 -10.046 1.00 83.44 207 LYS A C 1
ATOM 1634 O O . LYS A 1 207 ? 17.240 43.319 -10.414 1.00 83.44 207 LYS A O 1
ATOM 1639 N N . GLU A 1 208 ? 15.729 42.764 -8.855 1.00 82.56 208 GLU A N 1
ATOM 1640 C CA . GLU A 1 208 ? 16.083 43.832 -7.908 1.00 82.56 208 GLU A CA 1
ATOM 1641 C C . GLU A 1 208 ? 17.539 43.722 -7.425 1.00 82.56 208 GLU A C 1
ATOM 1643 O O . GLU A 1 208 ? 18.230 44.731 -7.289 1.00 82.56 208 GLU A O 1
ATOM 1648 N N . LYS A 1 209 ? 18.052 42.500 -7.209 1.00 82.50 209 LYS A N 1
ATOM 1649 C CA . LYS A 1 209 ? 19.478 42.288 -6.898 1.00 82.50 209 LYS A CA 1
ATOM 1650 C C . LYS A 1 209 ? 20.395 42.676 -8.060 1.00 82.50 209 LYS A C 1
ATOM 1652 O O . LYS A 1 209 ? 21.464 43.225 -7.807 1.00 82.50 209 LYS A O 1
ATOM 1657 N N . LYS A 1 210 ? 19.988 42.412 -9.306 1.00 81.06 210 LYS A N 1
ATOM 1658 C CA . LYS A 1 210 ? 20.750 42.791 -10.505 1.00 81.06 210 LYS A CA 1
ATOM 1659 C C . LYS A 1 210 ? 20.791 44.314 -10.678 1.00 81.06 210 LYS A C 1
ATOM 1661 O O . LYS A 1 210 ? 21.872 44.872 -10.800 1.00 81.06 210 LYS A O 1
ATOM 1666 N N . GLU A 1 211 ? 19.649 44.986 -10.550 1.00 82.62 211 GLU A N 1
ATOM 1667 C CA . GLU A 1 211 ? 19.551 46.452 -10.640 1.00 82.62 211 GLU A CA 1
ATOM 1668 C C . GLU A 1 211 ? 20.333 47.166 -9.523 1.00 82.62 211 GLU A C 1
ATOM 1670 O O . GLU A 1 211 ? 20.979 48.184 -9.760 1.00 82.62 211 GLU A O 1
ATOM 1675 N N . LYS A 1 212 ? 20.331 46.622 -8.295 1.00 81.44 212 LYS A N 1
ATOM 1676 C CA . LYS A 1 212 ? 21.156 47.147 -7.191 1.00 81.44 212 LYS A CA 1
ATOM 1677 C C . LYS A 1 212 ? 22.656 46.960 -7.425 1.00 81.44 212 LYS A C 1
ATOM 1679 O O . LYS A 1 212 ? 23.433 47.757 -6.910 1.00 81.44 212 LYS A O 1
ATOM 1684 N N . LYS A 1 213 ? 23.062 45.918 -8.158 1.00 79.62 213 LYS A N 1
ATOM 1685 C CA . LYS A 1 213 ? 24.462 45.686 -8.530 1.00 79.62 213 LYS A CA 1
ATOM 1686 C C . LYS A 1 213 ? 24.905 46.673 -9.615 1.00 79.62 213 LYS A C 1
ATOM 1688 O O . LYS A 1 213 ? 25.905 47.349 -9.431 1.00 79.62 213 LYS A O 1
ATOM 1693 N N . GLU A 1 214 ? 24.090 46.857 -10.653 1.00 78.81 214 GLU A N 1
ATOM 1694 C CA . GLU A 1 214 ? 24.353 47.806 -11.749 1.00 78.81 214 GLU A CA 1
ATOM 1695 C C . GLU A 1 214 ? 24.399 49.276 -11.282 1.00 78.81 214 GLU A C 1
ATOM 1697 O O . GLU A 1 214 ? 25.127 50.079 -11.854 1.00 78.81 214 GLU A O 1
ATOM 1702 N N . LYS A 1 215 ? 23.663 49.642 -10.220 1.00 77.19 215 LYS A N 1
ATOM 1703 C CA . LYS A 1 215 ? 23.731 50.982 -9.600 1.00 77.19 215 LYS A CA 1
ATOM 1704 C C . LYS A 1 215 ? 24.951 51.214 -8.702 1.00 77.19 215 LYS A C 1
ATOM 1706 O O . LYS A 1 215 ? 25.201 52.356 -8.352 1.00 77.19 215 LYS A O 1
ATOM 1711 N N . LYS A 1 216 ? 25.649 50.157 -8.274 1.00 73.12 216 LYS A N 1
ATOM 1712 C CA . LYS A 1 216 ? 26.890 50.259 -7.482 1.00 73.12 216 LYS A CA 1
ATOM 1713 C C . LYS A 1 216 ? 28.149 50.277 -8.351 1.00 73.12 216 LYS A C 1
ATOM 1715 O O . LYS A 1 216 ? 29.214 50.602 -7.846 1.00 73.12 216 LYS A O 1
ATOM 1720 N N . GLU A 1 217 ? 28.025 49.875 -9.613 1.00 65.50 217 GLU A N 1
ATOM 1721 C CA . GLU A 1 217 ? 29.107 49.843 -10.608 1.00 65.50 217 GLU A CA 1
ATOM 1722 C C . GLU A 1 217 ? 29.138 51.115 -11.488 1.00 65.50 217 GLU A C 1
ATOM 1724 O O . GLU A 1 217 ? 29.954 51.203 -12.402 1.00 65.50 217 GLU A O 1
ATOM 1729 N N . LYS A 1 218 ? 28.265 52.094 -11.211 1.00 58.69 218 LYS A N 1
ATOM 1730 C CA . LYS A 1 218 ? 28.251 53.449 -11.785 1.00 58.69 218 LYS A CA 1
ATOM 1731 C C . LYS A 1 218 ? 28.572 54.463 -10.699 1.00 58.69 218 LYS A C 1
ATOM 1733 O O . LYS A 1 218 ? 29.210 55.476 -11.042 1.00 58.69 218 LYS A O 1
#

Nearest PDB structures (foldseek):
  2vyi-assembly2_B  TM=9.759E-01  e=4.918E-04  Homo sapiens
  6gxz-assembly2_C  TM=8.425E-01  e=3.211E-04  Homo sapiens
  6fd7-assembly1_A  TM=8.433E-01  e=9.323E-04  Homo sapiens
  6gxz-assembly1_A  TM=8.096E-01  e=7.142E-04  Homo sapiens
  9gaw-assembly1_K  TM=7.550E-01  e=1.945E-02  Homo sapiens

Foldseek 3Di:
DDDDDDDDPPCPPPPPPCPPVNVVVVVQLVVLQVQLVVLLVVLVVCVVVVNLVVSLVSLVSSCVSPVLPLSSLQSNLSSCVSVVVLVSSLVSLVSSCVSPVVPPCSVVSNVVSVVSCCVVPVPPPDDDDCPPPPDPDDDDDPPPPPPDDDDDDDDDDDDDDDDDDDDDDDDDDPPPPPPPPVVVVVVVVVVVVVVVVVVVVVVVVVVVVVVVVVVVVD

Mean predicted aligned error: 19.65 Å